Protein AF-A0AAV3ZI36-F1 (afdb_monomer_lite)

Organism: NCBI:txid259542

pLDDT: mean 71.27, std 17.54, range [32.75, 95.0]

Sequence (220 aa):
MQREKKVIRVKLIDVQVIYRFINANPYELCVRHLSSKQDASHHYKAVCRALATEAGELFTFLDKVAAGKEQLSQTEDEDARRLEELQRADWACLWVQVMRSLRQGVRLKKVEHVHLPPLEYELTPFEMILEDIRSRRYTLTKIMVNGDIPHKVKNDAHAVILNFIRSRPPLKKVRTTTSSLPVPLRPVPFCLVPSLSVPTRLVQPQPDPVPLLIPFFTVV

Structure (mmCIF, N/CA/C/O backbone):
data_AF-A0AAV3ZI36-F1
#
_entry.id   AF-A0AAV3ZI36-F1
#
loop_
_atom_site.group_PDB
_atom_site.id
_atom_site.type_symbol
_atom_site.label_atom_id
_atom_site.label_alt_id
_atom_site.label_comp_id
_atom_site.label_asym_id
_atom_site.label_entity_id
_atom_site.label_seq_id
_atom_site.pdbx_PDB_ins_code
_atom_site.Cartn_x
_atom_site.Cartn_y
_atom_site.Cartn_z
_atom_site.occupancy
_atom_site.B_iso_or_equiv
_atom_site.auth_seq_id
_atom_site.auth_comp_id
_atom_site.auth_asym_id
_atom_site.auth_atom_id
_atom_site.pdbx_PDB_model_num
ATOM 1 N N . MET A 1 1 ? -6.999 -7.872 6.313 1.00 46.44 1 MET A N 1
ATOM 2 C CA . MET A 1 1 ? -7.692 -6.693 5.743 1.00 46.44 1 MET A CA 1
ATOM 3 C C . MET A 1 1 ? -9.135 -6.446 6.222 1.00 46.44 1 MET A C 1
ATOM 5 O O . MET A 1 1 ? -9.320 -5.482 6.952 1.00 46.44 1 MET A O 1
ATOM 9 N N . GLN A 1 2 ? -10.183 -7.226 5.873 1.00 32.75 2 GLN A N 1
ATOM 10 C CA . GLN A 1 2 ? -11.564 -6.913 6.341 1.00 32.75 2 GLN A CA 1
ATOM 11 C C . GLN A 1 2 ? -11.737 -6.988 7.869 1.00 32.75 2 GLN A C 1
ATOM 13 O O . GLN A 1 2 ? -12.485 -6.191 8.434 1.00 32.75 2 GLN A O 1
ATOM 18 N N . ARG A 1 3 ? -11.059 -7.933 8.539 1.00 43.00 3 ARG A N 1
ATOM 19 C CA . ARG A 1 3 ? -11.103 -8.060 10.006 1.00 43.00 3 ARG A CA 1
ATOM 20 C C . ARG A 1 3 ? -10.480 -6.846 10.694 1.00 43.00 3 ARG A C 1
ATOM 22 O O . ARG A 1 3 ? -11.120 -6.265 11.558 1.00 43.00 3 ARG A O 1
ATOM 29 N N . GLU A 1 4 ? -9.319 -6.386 10.235 1.00 47.06 4 GLU A N 1
ATOM 30 C CA . GLU A 1 4 ? -8.658 -5.189 10.783 1.00 47.06 4 GLU A CA 1
ATOM 31 C C . GLU A 1 4 ? -9.481 -3.920 10.546 1.00 47.06 4 GLU A C 1
ATOM 33 O O . GLU A 1 4 ? -9.687 -3.147 11.472 1.00 47.06 4 GLU A O 1
ATOM 38 N N . LYS A 1 5 ? -10.065 -3.742 9.352 1.00 47.34 5 LYS A N 1
ATOM 39 C CA . LYS A 1 5 ? -10.952 -2.598 9.064 1.00 47.34 5 LYS A CA 1
ATOM 40 C C . LYS A 1 5 ? -12.229 -2.585 9.921 1.00 47.34 5 LYS A C 1
ATOM 42 O O . LYS A 1 5 ? -12.797 -1.517 10.145 1.00 47.34 5 LYS A O 1
ATOM 47 N N . LYS A 1 6 ? -12.709 -3.748 10.384 1.00 46.81 6 LYS A N 1
ATOM 48 C CA . LYS A 1 6 ? -13.802 -3.837 11.370 1.00 46.81 6 LYS A CA 1
ATOM 49 C C . LYS A 1 6 ? -13.307 -3.494 12.775 1.00 46.81 6 LYS A C 1
ATOM 51 O O . LYS A 1 6 ? -13.947 -2.684 13.428 1.00 46.81 6 LYS A O 1
ATOM 56 N N . VAL A 1 7 ? -12.165 -4.034 13.199 1.00 55.53 7 VAL A N 1
ATOM 57 C CA . VAL A 1 7 ? -11.577 -3.770 14.526 1.00 55.53 7 VAL A CA 1
ATOM 58 C C . VAL A 1 7 ? -11.241 -2.287 14.708 1.00 55.53 7 VAL A C 1
ATOM 60 O O . VAL A 1 7 ? -11.600 -1.710 15.727 1.00 55.53 7 VAL A O 1
ATOM 63 N N . ILE A 1 8 ? -10.648 -1.639 13.701 1.00 56.94 8 ILE A N 1
ATOM 64 C CA . ILE A 1 8 ? -10.318 -0.207 13.750 1.00 56.94 8 ILE A CA 1
ATOM 65 C C . ILE A 1 8 ? -11.592 0.643 13.842 1.00 56.94 8 ILE A C 1
ATOM 67 O O . ILE A 1 8 ? -11.642 1.573 14.637 1.00 56.94 8 ILE A O 1
ATOM 71 N N . ARG A 1 9 ? -12.651 0.310 13.085 1.00 53.56 9 ARG A N 1
ATOM 72 C CA . ARG A 1 9 ? -13.935 1.028 13.183 1.00 53.56 9 ARG A CA 1
ATOM 73 C C . ARG A 1 9 ? -14.621 0.846 14.535 1.00 53.56 9 ARG A C 1
ATOM 75 O O . ARG A 1 9 ? -15.195 1.807 15.024 1.00 53.56 9 ARG A O 1
ATOM 82 N N . VAL A 1 10 ? -14.551 -0.345 15.129 1.00 52.75 10 VAL A N 1
ATOM 83 C CA . VAL A 1 10 ? -15.101 -0.612 16.469 1.00 52.75 10 VAL A CA 1
ATOM 84 C C . VAL A 1 10 ? -14.328 0.189 17.523 1.00 52.75 10 VAL A C 1
ATOM 86 O O . VAL A 1 10 ? -14.950 0.934 18.269 1.00 52.75 10 VAL A O 1
ATOM 89 N N . LYS A 1 11 ? -12.986 0.170 17.491 1.00 57.53 11 LYS A N 1
ATOM 90 C CA . LYS A 1 11 ? -12.160 0.959 18.422 1.00 57.53 11 LYS A CA 1
ATOM 91 C C . LYS A 1 11 ? -12.331 2.476 18.254 1.00 57.53 11 LYS A C 1
ATOM 93 O O . LYS A 1 11 ? -12.266 3.203 19.235 1.00 57.53 11 LYS A O 1
ATOM 98 N N . LEU A 1 12 ? -12.578 2.979 17.041 1.00 55.31 12 LEU A N 1
ATOM 99 C CA . LEU A 1 12 ? -12.819 4.413 16.820 1.00 55.31 12 LEU A CA 1
ATOM 100 C C . LEU A 1 12 ? -14.186 4.868 17.367 1.00 55.31 12 LEU A C 1
ATOM 102 O O . LEU A 1 12 ? -14.314 5.989 17.854 1.00 55.31 12 LEU A O 1
ATOM 106 N N . ILE A 1 13 ? -15.197 3.993 17.302 1.00 57.69 13 ILE A N 1
ATOM 107 C CA . ILE A 1 13 ? -16.504 4.221 17.932 1.00 57.69 13 ILE A CA 1
ATOM 108 C C . ILE A 1 13 ? -16.351 4.232 19.460 1.00 57.69 13 ILE A C 1
ATOM 110 O O . ILE A 1 13 ? -16.919 5.119 20.097 1.00 57.69 13 ILE A O 1
ATOM 114 N N . ASP A 1 14 ? -15.520 3.348 20.027 1.00 63.31 14 ASP A N 1
ATOM 115 C CA . ASP A 1 14 ? -15.170 3.389 21.453 1.00 63.31 14 ASP A CA 1
ATOM 116 C C . ASP A 1 14 ? -14.509 4.709 21.839 1.00 63.31 14 ASP A C 1
ATOM 118 O O . ASP A 1 14 ? -14.980 5.362 22.758 1.00 63.31 14 ASP A O 1
ATOM 122 N N . VAL A 1 15 ? -13.499 5.195 21.109 1.00 66.69 15 VAL A N 1
ATOM 123 C CA . VAL A 1 15 ? -12.815 6.457 21.465 1.00 66.69 15 VAL A CA 1
ATOM 124 C C . VAL A 1 15 ? -13.787 7.643 21.549 1.00 66.69 15 VAL A C 1
ATOM 126 O O . VAL A 1 15 ? -13.678 8.463 22.460 1.00 66.69 15 VAL A O 1
ATOM 129 N N . GLN A 1 16 ? -14.778 7.729 20.656 1.00 67.06 16 GLN A N 1
ATOM 130 C CA . GLN A 1 16 ? -15.768 8.810 20.686 1.00 67.06 16 GLN A CA 1
ATOM 131 C C . GLN A 1 16 ? -16.745 8.684 21.868 1.00 67.06 16 GLN A C 1
ATOM 133 O O . GLN A 1 16 ? -17.138 9.692 22.465 1.00 67.06 16 GLN A O 1
ATOM 138 N N . VAL A 1 17 ? -17.142 7.455 22.211 1.00 70.31 17 VAL A N 1
ATOM 139 C CA . VAL A 1 17 ? -17.985 7.148 23.379 1.00 70.31 17 VAL A CA 1
ATOM 140 C C . VAL A 1 17 ? -17.220 7.426 24.671 1.00 70.31 17 VAL A C 1
ATOM 142 O O . VAL A 1 17 ? -17.753 8.073 25.567 1.00 70.31 17 VAL A O 1
ATOM 145 N N . ILE A 1 18 ? -15.947 7.044 24.720 1.00 69.62 18 ILE A N 1
ATOM 146 C CA . ILE A 1 18 ? -15.005 7.313 25.804 1.00 69.62 18 ILE A CA 1
ATOM 147 C C . ILE A 1 18 ? -14.835 8.818 26.001 1.00 69.62 18 ILE A C 1
ATOM 149 O O . ILE A 1 18 ? -14.968 9.307 27.117 1.00 69.62 18 ILE A O 1
ATOM 153 N N . TYR A 1 19 ? -14.613 9.579 24.927 1.00 75.19 19 TYR A N 1
ATOM 154 C CA . TYR A 1 19 ? -14.459 11.030 25.011 1.00 75.19 19 TYR A CA 1
ATOM 155 C C . TYR A 1 19 ? -15.733 11.703 25.539 1.00 75.19 19 TYR A C 1
ATOM 157 O O . TYR A 1 19 ? -15.662 12.609 26.365 1.00 75.19 19 TYR A O 1
ATOM 165 N N . ARG A 1 20 ? -16.918 11.239 25.122 1.00 74.38 20 ARG A N 1
ATOM 166 C CA . ARG A 1 20 ? -18.200 11.718 25.668 1.00 74.38 20 ARG A CA 1
ATOM 167 C C . ARG A 1 20 ? -18.409 11.318 27.127 1.00 74.38 20 ARG A C 1
ATOM 169 O O . ARG A 1 20 ? -18.934 12.119 27.890 1.00 74.38 20 ARG A O 1
ATOM 176 N N . PHE A 1 21 ? -17.997 10.113 27.510 1.00 71.69 21 PHE A N 1
ATOM 177 C CA . PHE A 1 21 ? -18.093 9.616 28.879 1.00 71.69 21 PHE A CA 1
ATOM 178 C C . PHE A 1 21 ? -17.157 10.372 29.832 1.00 71.69 21 PHE A C 1
ATOM 180 O O . PHE A 1 21 ? -17.575 10.732 30.924 1.00 71.69 21 PHE A O 1
ATOM 187 N N . ILE A 1 22 ? -15.928 10.672 29.396 1.00 72.94 22 ILE A N 1
ATOM 188 C CA . ILE A 1 22 ? -14.929 11.436 30.161 1.00 72.94 22 ILE A CA 1
ATOM 189 C C . ILE A 1 22 ? -15.324 12.915 30.295 1.00 72.94 22 ILE A C 1
ATOM 191 O O . ILE A 1 22 ? -15.098 13.504 31.347 1.00 72.94 22 ILE A O 1
ATOM 195 N N . ASN A 1 23 ? -15.898 13.525 29.250 1.00 78.56 23 ASN A N 1
ATOM 196 C CA . ASN A 1 23 ? -16.334 14.929 29.293 1.00 78.56 23 ASN A CA 1
ATOM 197 C C . ASN A 1 23 ? -17.680 15.140 30.005 1.00 78.56 23 ASN A C 1
ATOM 199 O O . ASN A 1 23 ? -18.036 16.273 30.324 1.00 78.56 23 ASN A O 1
ATOM 203 N N . ALA A 1 24 ? -18.443 14.074 30.240 1.00 75.00 24 ALA A N 1
ATOM 204 C CA . ALA A 1 24 ? -19.586 14.089 31.144 1.00 75.00 24 ALA A CA 1
ATOM 205 C C . ALA A 1 24 ? -19.127 13.772 32.576 1.00 75.00 24 ALA A C 1
ATOM 207 O O . ALA A 1 24 ? -18.028 13.272 32.771 1.00 75.00 24 ALA A O 1
ATOM 208 N N . ASN A 1 25 ? -19.963 14.020 33.591 1.00 83.19 25 ASN A N 1
ATOM 209 C CA . ASN A 1 25 ? -19.693 13.551 34.954 1.00 83.19 25 ASN A CA 1
ATOM 210 C C . ASN A 1 25 ? -19.871 12.016 35.000 1.00 83.19 25 ASN A C 1
ATOM 212 O O . ASN A 1 25 ? -21.013 11.540 35.061 1.00 83.19 25 ASN A O 1
ATOM 216 N N . PRO A 1 26 ? -18.791 11.210 34.947 1.00 82.00 26 PRO A N 1
ATOM 217 C CA . PRO A 1 26 ? -18.909 9.782 34.664 1.00 82.00 26 PRO A CA 1
ATOM 218 C C . PRO A 1 26 ? -19.456 9.012 35.868 1.00 82.00 26 PRO A C 1
ATOM 220 O O . PRO A 1 26 ? -20.139 8.000 35.715 1.00 82.00 26 PRO A O 1
ATOM 223 N N . TYR A 1 27 ? -19.238 9.536 37.076 1.00 85.19 27 TYR A N 1
ATOM 224 C CA . TYR A 1 27 ? -19.854 9.023 38.294 1.00 85.19 27 TYR A CA 1
ATOM 225 C C . TYR A 1 27 ? -21.381 9.182 38.264 1.00 85.19 27 TYR A C 1
ATOM 227 O O . TYR A 1 27 ? -22.118 8.257 38.600 1.00 85.19 27 TYR A O 1
ATOM 235 N N . GLU A 1 28 ? -21.871 10.333 37.807 1.00 85.25 28 GLU A N 1
ATOM 236 C CA . GLU A 1 28 ? -23.301 10.641 37.759 1.00 85.25 28 GLU A CA 1
ATOM 237 C C . GLU A 1 28 ? -24.040 9.826 36.684 1.00 85.25 28 GLU A C 1
ATOM 239 O O . GLU A 1 28 ? -25.172 9.389 36.906 1.00 85.25 28 GLU A O 1
ATOM 244 N N . LEU A 1 29 ? -23.377 9.530 35.559 1.00 84.06 29 LEU A N 1
ATOM 245 C CA . LEU A 1 29 ? -23.861 8.558 34.572 1.00 84.06 29 LEU A CA 1
ATOM 246 C C . LEU A 1 29 ? -23.985 7.156 35.177 1.00 84.06 29 LEU A C 1
ATOM 248 O O . LEU A 1 29 ? -25.044 6.539 35.070 1.00 84.06 29 LEU A O 1
ATOM 252 N N . CYS A 1 30 ? -22.945 6.673 35.860 1.00 85.44 30 CYS A N 1
ATOM 253 C CA . CYS A 1 30 ? -22.967 5.372 36.530 1.00 85.44 30 CYS A CA 1
ATOM 254 C C . CYS A 1 30 ? -24.119 5.261 37.544 1.00 85.44 30 CYS A C 1
ATOM 256 O O . CYS A 1 30 ? -24.797 4.239 37.587 1.00 85.44 30 CYS A O 1
ATOM 258 N N . VAL A 1 31 ? -24.390 6.322 38.316 1.00 87.62 31 VAL A N 1
ATOM 259 C CA . VAL A 1 31 ? -25.517 6.371 39.265 1.00 87.62 31 VAL A CA 1
ATOM 260 C C . VAL A 1 31 ? -26.872 6.298 38.550 1.00 87.62 31 VAL A C 1
ATOM 262 O O . VAL A 1 31 ? -27.777 5.636 39.050 1.00 87.62 31 VAL A O 1
ATOM 265 N N . ARG A 1 32 ? -27.035 6.958 37.394 1.00 86.94 32 ARG A N 1
ATOM 266 C CA . ARG A 1 32 ? -28.290 6.931 36.612 1.00 86.94 32 ARG A CA 1
ATOM 267 C C . ARG A 1 32 ? -28.562 5.582 35.948 1.00 86.94 32 ARG A C 1
ATOM 269 O O . ARG A 1 32 ? -29.722 5.234 35.761 1.00 86.94 32 ARG A O 1
ATOM 276 N N . HIS A 1 33 ? -27.516 4.846 35.581 1.00 83.12 33 HIS A N 1
ATOM 277 C CA . HIS A 1 33 ? -27.636 3.548 34.914 1.00 83.12 33 HIS A CA 1
ATOM 278 C C . HIS A 1 33 ? -27.924 2.377 35.866 1.00 83.12 33 HIS A C 1
ATOM 280 O O . HIS A 1 33 ? -28.257 1.289 35.399 1.00 83.12 33 HIS A O 1
ATOM 286 N N . LEU A 1 34 ? -27.827 2.584 37.182 1.00 85.31 34 LEU A N 1
ATOM 287 C CA . LEU A 1 34 ? -28.045 1.547 38.188 1.00 85.31 34 LEU A CA 1
ATOM 288 C C . LEU A 1 34 ? -29.387 1.711 38.900 1.00 85.31 34 LEU A C 1
ATOM 290 O O . LEU A 1 34 ? -29.779 2.808 39.289 1.00 85.31 34 LEU A O 1
ATOM 294 N N . SER A 1 35 ? -30.057 0.587 39.158 1.00 82.12 35 SER A N 1
ATOM 295 C CA . SER A 1 35 ? -31.288 0.553 39.961 1.00 82.12 35 SER A CA 1
ATOM 296 C C . SER A 1 35 ? -31.020 0.742 41.462 1.00 82.12 35 SER A C 1
ATOM 298 O O . SER A 1 35 ? -31.862 1.278 42.177 1.00 82.12 35 SER A O 1
ATOM 300 N N . SER A 1 36 ? -29.839 0.334 41.940 1.00 83.00 36 SER A N 1
ATOM 301 C CA . SER A 1 36 ? -29.376 0.496 43.323 1.00 83.00 36 SER A CA 1
ATOM 302 C C . SER A 1 36 ? -28.240 1.516 43.377 1.00 83.00 36 SER A C 1
ATOM 304 O O . SER A 1 36 ? -27.184 1.333 42.772 1.00 83.00 36 SER A O 1
ATOM 306 N N . LYS A 1 37 ? -28.434 2.601 44.137 1.00 81.31 37 LYS A N 1
ATOM 307 C CA . LYS A 1 37 ? -27.417 3.657 44.284 1.00 81.31 37 LYS A CA 1
ATOM 308 C C . LYS A 1 37 ? -26.214 3.224 45.130 1.00 81.31 37 LYS A C 1
ATOM 310 O O . LYS A 1 37 ? -25.163 3.852 45.033 1.00 81.31 37 LYS A O 1
ATOM 315 N N . GLN A 1 38 ? -26.349 2.170 45.939 1.00 83.38 38 GLN A N 1
ATOM 316 C CA . GLN A 1 38 ? -25.259 1.655 46.777 1.00 83.38 38 GLN A CA 1
ATOM 317 C C . GLN A 1 38 ? -24.141 1.010 45.938 1.00 83.38 38 GLN A C 1
ATOM 319 O O . GLN A 1 38 ? -22.974 1.075 46.320 1.00 83.38 38 GLN A O 1
ATOM 324 N N . ASP A 1 39 ? -24.466 0.502 44.745 1.00 86.56 39 ASP A N 1
ATOM 325 C CA . ASP A 1 39 ? -23.512 -0.185 43.862 1.00 86.56 39 ASP A CA 1
ATOM 326 C C . ASP A 1 39 ? -22.735 0.766 42.935 1.00 86.56 39 ASP A C 1
ATOM 328 O O . ASP A 1 39 ? -21.781 0.362 42.263 1.00 86.56 39 ASP A O 1
ATOM 332 N N . ALA A 1 40 ? -23.095 2.054 42.915 1.00 87.38 40 ALA A N 1
ATOM 333 C CA . ALA A 1 40 ? -22.560 3.031 41.969 1.00 87.38 40 ALA A CA 1
ATOM 334 C C . ALA A 1 40 ? -21.046 3.240 42.081 1.00 87.38 40 ALA A C 1
ATOM 336 O O . ALA A 1 40 ? -20.362 3.342 41.063 1.00 87.38 40 ALA A O 1
ATOM 337 N N . SER A 1 41 ? -20.500 3.238 43.299 1.00 87.44 41 SER A N 1
ATOM 338 C CA . SER A 1 41 ? -19.053 3.369 43.524 1.00 87.44 41 SER A CA 1
ATOM 339 C C . SER A 1 41 ? -18.275 2.165 42.982 1.00 87.44 41 SER A C 1
ATOM 341 O O . SER A 1 41 ? -17.218 2.322 42.366 1.00 87.44 41 SER A O 1
ATOM 343 N N . HIS A 1 42 ? -18.810 0.954 43.165 1.00 90.25 42 HIS A N 1
ATOM 344 C CA . HIS A 1 42 ? -18.196 -0.268 42.653 1.00 90.25 42 HIS A CA 1
ATOM 345 C C . HIS A 1 42 ? -18.274 -0.330 41.121 1.00 90.25 42 HIS A C 1
ATOM 347 O O . HIS A 1 42 ? -17.265 -0.584 40.462 1.00 90.25 42 HIS A O 1
ATOM 353 N N . HIS A 1 43 ? -19.441 -0.021 40.550 1.00 90.44 43 HIS A N 1
ATOM 354 C CA . HIS A 1 43 ? -19.640 0.028 39.104 1.00 90.44 43 HIS A CA 1
ATOM 355 C C . HIS A 1 43 ? -18.738 1.069 38.432 1.00 90.44 43 HIS A C 1
ATOM 357 O O . HIS A 1 43 ? -18.048 0.744 37.471 1.00 90.44 43 HIS A O 1
ATOM 363 N N . TYR A 1 44 ? -18.655 2.284 38.981 1.00 89.19 44 TYR A N 1
ATOM 364 C CA . TYR A 1 44 ? -17.759 3.324 38.476 1.00 89.19 44 TYR A CA 1
ATOM 365 C C . TYR A 1 44 ? -16.296 2.857 38.447 1.00 89.19 44 TYR A C 1
ATOM 367 O O . TYR A 1 44 ? -15.626 2.980 37.424 1.00 89.19 44 TYR A O 1
ATOM 375 N N . LYS A 1 45 ? -15.810 2.226 39.527 1.00 90.44 45 LYS A N 1
ATOM 376 C CA . LYS A 1 45 ? -14.454 1.651 39.565 1.00 90.44 45 LYS A CA 1
ATOM 377 C C . LYS A 1 45 ? -14.255 0.555 38.513 1.00 90.44 45 LYS A C 1
ATOM 379 O O . LYS A 1 45 ? -13.176 0.482 37.927 1.00 90.44 45 LYS A O 1
ATOM 384 N N . ALA A 1 46 ? -15.261 -0.285 38.269 1.00 90.62 46 ALA A N 1
ATOM 385 C CA . ALA A 1 46 ? -15.206 -1.317 37.236 1.00 90.62 46 ALA A CA 1
ATOM 386 C C . ALA A 1 46 ? -15.130 -0.710 35.825 1.00 90.62 46 ALA A C 1
ATOM 388 O O . ALA A 1 46 ? -14.283 -1.128 35.038 1.00 90.62 46 ALA A O 1
ATOM 389 N N . VAL A 1 47 ? -15.929 0.326 35.542 1.00 88.25 47 VAL A N 1
ATOM 390 C CA . VAL A 1 47 ? -15.896 1.064 34.268 1.00 88.25 47 VAL A CA 1
ATOM 391 C C . VAL A 1 47 ? -14.535 1.729 34.056 1.00 88.25 47 VAL A C 1
ATOM 393 O O . VAL A 1 47 ? -13.944 1.570 32.994 1.00 88.25 47 VAL A O 1
ATOM 396 N N . CYS A 1 48 ? -13.972 2.391 35.073 1.00 88.19 48 CYS A N 1
ATOM 397 C CA . CYS A 1 48 ? -12.633 2.981 34.979 1.00 88.19 48 CYS A CA 1
ATOM 398 C C . CYS A 1 48 ? -11.538 1.936 34.709 1.00 88.19 48 CYS A C 1
ATOM 400 O O . CYS A 1 48 ? -10.624 2.196 33.929 1.00 88.19 48 CYS A O 1
ATOM 402 N N . ARG A 1 49 ? -11.617 0.750 35.331 1.00 90.31 49 ARG A N 1
ATOM 403 C CA . ARG A 1 49 ? -10.661 -0.346 35.092 1.00 90.31 49 ARG A CA 1
ATOM 404 C C . ARG A 1 49 ? -10.779 -0.915 33.680 1.00 90.31 49 ARG A C 1
ATOM 406 O O . ARG A 1 49 ? -9.753 -1.122 33.036 1.00 90.31 49 ARG A O 1
ATOM 413 N N . ALA A 1 50 ? -12.003 -1.144 33.203 1.00 86.81 50 ALA A N 1
ATOM 414 C CA . ALA A 1 50 ? -12.253 -1.589 31.834 1.00 86.81 50 ALA A CA 1
ATOM 415 C C . ALA A 1 50 ? -11.697 -0.572 30.827 1.00 86.81 50 ALA A C 1
ATOM 417 O O . ALA A 1 50 ? -10.891 -0.927 29.972 1.00 86.81 50 ALA A O 1
ATOM 418 N N . LEU A 1 51 ? -12.009 0.710 31.030 1.00 85.12 51 LEU A N 1
ATOM 419 C CA . LEU A 1 51 ? -11.554 1.801 30.178 1.00 85.12 51 LEU A CA 1
ATOM 420 C C . LEU A 1 51 ? -10.024 1.917 30.116 1.00 85.12 51 LEU A C 1
ATOM 422 O O . LEU A 1 51 ? -9.451 2.066 29.039 1.00 85.12 51 LEU A O 1
ATOM 426 N N . ALA A 1 52 ? -9.350 1.836 31.266 1.00 85.19 52 ALA A N 1
ATOM 427 C CA . ALA A 1 52 ? -7.891 1.878 31.326 1.00 85.19 52 ALA A CA 1
ATOM 428 C C . ALA A 1 52 ? -7.250 0.677 30.610 1.00 85.19 52 ALA A C 1
ATOM 430 O O . ALA A 1 52 ? -6.207 0.821 29.970 1.00 85.19 52 ALA A O 1
ATOM 431 N N . THR A 1 53 ? -7.891 -0.492 30.686 1.00 88.69 53 THR A N 1
ATOM 432 C CA . THR A 1 53 ? -7.435 -1.709 30.003 1.00 88.69 53 THR A CA 1
ATOM 433 C C . THR A 1 53 ? -7.560 -1.554 28.488 1.00 88.69 53 THR A C 1
ATOM 435 O O . THR A 1 53 ? -6.584 -1.756 27.769 1.00 88.69 53 THR A O 1
ATOM 438 N N . GLU A 1 54 ? -8.713 -1.096 27.997 1.00 84.56 54 GLU A N 1
ATOM 439 C CA . GLU A 1 54 ? -8.927 -0.849 26.567 1.00 84.56 54 GLU A CA 1
ATOM 440 C C . GLU A 1 54 ? -8.007 0.244 26.009 1.00 84.56 54 GLU A C 1
ATOM 442 O O . GLU A 1 54 ? -7.479 0.101 24.902 1.00 84.56 54 GLU A O 1
ATOM 447 N N . ALA A 1 55 ? -7.758 1.308 26.782 1.00 84.62 55 ALA A N 1
ATOM 448 C CA . ALA A 1 55 ? -6.800 2.345 26.415 1.00 84.62 55 ALA A CA 1
ATOM 449 C C . ALA A 1 55 ? -5.381 1.768 26.281 1.00 84.62 55 ALA A C 1
ATOM 451 O O . ALA A 1 55 ? -4.709 2.026 25.283 1.00 84.62 55 ALA A O 1
ATOM 452 N N . GLY A 1 56 ? -4.941 0.928 27.225 1.00 87.19 56 GLY A N 1
ATOM 453 C CA . GLY A 1 56 ? -3.651 0.232 27.144 1.00 87.19 56 GLY A CA 1
ATOM 454 C C . GLY A 1 56 ? -3.543 -0.696 25.926 1.00 87.19 56 GLY A C 1
ATOM 455 O O . GLY A 1 56 ? -2.534 -0.700 25.216 1.00 87.19 56 GLY A O 1
ATOM 456 N N . GLU A 1 57 ? -4.603 -1.441 25.611 1.00 86.69 57 GLU A N 1
ATOM 457 C CA . GLU A 1 57 ? -4.665 -2.261 24.397 1.00 86.69 57 GLU A CA 1
ATOM 458 C C . GLU A 1 57 ? -4.648 -1.429 23.108 1.00 86.69 57 GLU A C 1
ATOM 460 O O . GLU A 1 57 ? -4.145 -1.879 22.077 1.00 86.69 57 GLU A O 1
ATOM 465 N N . LEU A 1 58 ? -5.232 -0.230 23.126 1.00 85.00 58 LEU A N 1
ATOM 466 C CA . LEU A 1 58 ? -5.168 0.690 21.997 1.00 85.00 58 LEU A CA 1
ATOM 467 C C . LEU A 1 58 ? -3.749 1.240 21.818 1.00 85.00 58 LEU A C 1
ATOM 469 O O . LEU A 1 58 ? -3.253 1.206 20.696 1.00 85.00 58 LEU A O 1
ATOM 473 N N . PHE A 1 59 ? -3.075 1.673 22.888 1.00 86.88 59 PHE A N 1
ATOM 474 C CA . PHE A 1 59 ? -1.683 2.140 22.818 1.00 86.88 59 PHE A CA 1
ATOM 475 C C . PHE A 1 59 ? -0.752 1.065 22.258 1.00 86.88 59 PHE A C 1
ATOM 477 O O . PHE A 1 59 ? -0.072 1.294 21.263 1.00 86.88 59 PHE A O 1
ATOM 484 N N . THR A 1 60 ? -0.806 -0.148 22.810 1.00 90.06 60 THR A N 1
ATOM 485 C CA . THR A 1 60 ? 0.018 -1.265 22.315 1.00 90.06 60 THR A CA 1
ATOM 486 C C . THR A 1 60 ? -0.299 -1.644 20.867 1.00 90.06 60 THR A C 1
ATOM 488 O O . THR A 1 60 ? 0.586 -2.076 20.127 1.00 90.06 60 THR A O 1
ATOM 491 N N . PHE A 1 61 ? -1.553 -1.498 20.430 1.00 87.94 61 PHE A N 1
ATOM 492 C CA . PHE A 1 61 ? -1.916 -1.669 19.027 1.00 87.94 61 PHE A CA 1
ATOM 493 C C . PHE A 1 61 ? -1.300 -0.576 18.146 1.00 87.94 61 PHE A C 1
ATOM 495 O O . PHE A 1 61 ? -0.736 -0.898 17.102 1.00 87.94 61 PHE A O 1
ATOM 502 N N . LEU A 1 62 ? -1.375 0.691 18.560 1.00 87.44 62 LEU A N 1
ATOM 503 C CA . LEU A 1 62 ? -0.789 1.813 17.825 1.00 87.44 62 LEU A CA 1
ATOM 504 C C . LEU A 1 62 ? 0.735 1.685 17.708 1.00 87.44 62 LEU A C 1
ATOM 506 O O . LEU A 1 62 ? 1.255 1.888 16.613 1.00 87.44 62 LEU A O 1
ATOM 510 N N . ASP A 1 63 ? 1.424 1.245 18.763 1.00 91.75 63 ASP A N 1
ATOM 511 C CA . ASP A 1 63 ? 2.869 0.982 18.726 1.00 91.75 63 ASP A CA 1
ATOM 512 C C . ASP A 1 63 ? 3.223 -0.094 17.692 1.00 91.75 63 ASP A C 1
ATOM 514 O O . ASP A 1 63 ? 4.145 0.074 16.896 1.00 91.75 63 ASP A O 1
ATOM 518 N N . LYS A 1 64 ? 2.447 -1.186 17.632 1.00 91.75 64 LYS A N 1
ATOM 519 C CA . LYS A 1 64 ? 2.644 -2.242 16.624 1.00 91.75 64 LYS A CA 1
ATOM 520 C C . LYS A 1 64 ? 2.389 -1.745 15.205 1.00 91.75 64 LYS A C 1
ATOM 522 O O . LYS A 1 64 ? 3.096 -2.150 14.286 1.00 91.75 64 LYS A O 1
ATOM 527 N N . VAL A 1 65 ? 1.383 -0.891 15.013 1.00 89.62 65 VAL A N 1
ATOM 528 C CA . VAL A 1 65 ? 1.099 -0.279 13.707 1.00 89.62 65 VAL A CA 1
ATOM 529 C C . VAL A 1 65 ? 2.237 0.654 13.290 1.00 89.62 65 VAL A C 1
ATOM 531 O O . VAL A 1 65 ? 2.652 0.611 12.133 1.00 89.62 65 VAL A O 1
ATOM 534 N N . ALA A 1 66 ? 2.763 1.462 14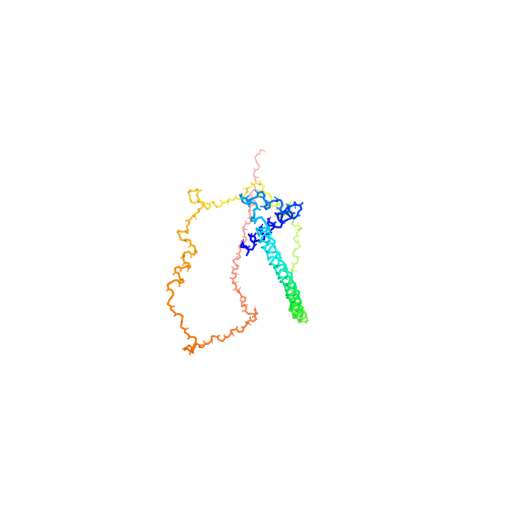.213 1.00 87.19 66 ALA A N 1
ATOM 535 C CA . ALA A 1 66 ? 3.891 2.349 13.952 1.00 87.19 66 ALA A CA 1
ATOM 536 C C . ALA A 1 66 ? 5.161 1.557 13.594 1.00 87.19 66 ALA A C 1
ATOM 538 O O . ALA A 1 66 ? 5.746 1.801 12.540 1.00 87.19 66 ALA A O 1
ATOM 539 N N . ALA A 1 67 ? 5.516 0.549 14.397 1.00 88.75 67 ALA A N 1
ATOM 540 C CA . ALA A 1 67 ? 6.677 -0.309 14.153 1.00 88.75 67 ALA A CA 1
ATOM 541 C C . ALA A 1 67 ? 6.559 -1.100 12.838 1.00 88.75 67 ALA A C 1
ATOM 543 O O . ALA A 1 67 ? 7.506 -1.168 12.056 1.00 88.75 67 ALA A O 1
ATOM 544 N N . GLY A 1 68 ? 5.377 -1.657 12.551 1.00 87.94 68 GLY A N 1
ATOM 545 C CA . GLY A 1 68 ? 5.131 -2.374 11.300 1.00 87.94 68 GLY A CA 1
ATOM 546 C C . GLY A 1 68 ? 5.239 -1.473 10.067 1.00 87.94 68 GLY A C 1
ATOM 547 O O . GLY A 1 68 ? 5.735 -1.909 9.032 1.00 87.94 68 GLY A O 1
ATOM 548 N N . LYS A 1 69 ? 4.820 -0.204 10.173 1.00 85.25 69 LYS A N 1
ATOM 549 C CA . LYS A 1 69 ? 4.963 0.778 9.090 1.00 85.25 69 LYS A CA 1
ATOM 550 C C . LYS A 1 69 ? 6.431 1.118 8.823 1.00 85.25 69 LYS A C 1
ATOM 552 O O . LYS A 1 69 ? 6.815 1.207 7.662 1.00 85.25 69 LYS A O 1
ATOM 557 N N . GLU A 1 70 ? 7.233 1.280 9.872 1.00 83.69 70 GLU A N 1
ATOM 558 C CA . GLU A 1 70 ? 8.666 1.563 9.746 1.00 83.69 70 GLU A CA 1
ATOM 559 C C . GLU A 1 70 ? 9.419 0.401 9.078 1.00 83.69 70 GLU A C 1
ATOM 561 O O . GLU A 1 70 ? 10.186 0.613 8.138 1.00 83.69 70 GLU A O 1
ATOM 566 N N . GLN A 1 71 ? 9.131 -0.840 9.486 1.00 83.69 71 GLN A N 1
ATOM 567 C CA . GLN A 1 71 ? 9.702 -2.032 8.850 1.00 83.69 71 GLN A CA 1
ATOM 568 C C . GLN A 1 71 ? 9.365 -2.122 7.359 1.00 83.69 71 GLN A C 1
ATOM 570 O O . GLN A 1 71 ? 10.242 -2.445 6.563 1.00 83.69 71 GLN A O 1
ATOM 575 N N . LEU A 1 72 ? 8.120 -1.817 6.979 1.00 79.94 72 LEU A N 1
ATOM 576 C CA . LEU A 1 72 ? 7.711 -1.814 5.574 1.00 79.94 72 LEU A CA 1
ATOM 577 C C . LEU A 1 72 ? 8.466 -0.751 4.767 1.00 79.94 72 LEU A C 1
ATOM 579 O O . LEU A 1 72 ? 8.972 -1.066 3.693 1.00 79.94 72 LEU A O 1
ATOM 583 N N . SER A 1 73 ? 8.621 0.465 5.302 1.00 79.31 73 SER A N 1
ATOM 584 C CA . SER A 1 73 ? 9.399 1.509 4.619 1.00 79.31 73 SER A CA 1
ATOM 585 C C . SER A 1 73 ? 10.871 1.131 4.440 1.00 79.31 73 SER A C 1
ATOM 587 O O . SER A 1 73 ? 11.431 1.354 3.374 1.00 79.31 73 SER A O 1
ATOM 589 N N . GLN A 1 74 ? 11.487 0.485 5.435 1.00 79.88 74 GLN A N 1
ATOM 590 C CA . GLN A 1 74 ? 12.874 0.022 5.323 1.00 79.88 74 GLN A CA 1
ATOM 591 C C . GLN A 1 74 ? 13.031 -1.056 4.241 1.00 79.88 74 GLN A C 1
ATOM 593 O O . GLN A 1 74 ? 14.010 -1.047 3.500 1.00 79.88 74 GLN A O 1
ATOM 598 N N . THR A 1 75 ? 12.068 -1.976 4.124 1.00 77.38 75 THR A N 1
ATOM 599 C CA . THR A 1 75 ? 12.097 -2.993 3.063 1.00 77.38 75 THR A CA 1
ATOM 600 C C . THR A 1 75 ? 11.863 -2.406 1.675 1.00 77.38 75 THR A C 1
ATOM 602 O O . THR A 1 75 ? 12.538 -2.815 0.737 1.00 77.38 75 THR A O 1
ATOM 605 N N . GLU A 1 76 ? 10.958 -1.431 1.543 1.00 79.50 76 GLU A N 1
ATOM 606 C CA . GLU A 1 76 ? 10.710 -0.742 0.270 1.00 79.50 76 GLU A CA 1
ATOM 607 C C . GLU A 1 76 ? 11.964 -0.002 -0.219 1.00 79.50 76 GLU A C 1
ATOM 609 O O . GLU A 1 76 ? 12.313 -0.104 -1.396 1.00 79.50 76 GLU A O 1
ATOM 614 N N . ASP A 1 77 ? 12.681 0.674 0.684 1.00 82.88 77 ASP A N 1
ATOM 615 C CA . ASP A 1 77 ? 13.926 1.377 0.359 1.00 82.88 77 ASP A CA 1
ATOM 616 C C . ASP A 1 77 ? 15.057 0.418 -0.053 1.00 82.88 77 ASP A C 1
ATOM 618 O O . ASP A 1 77 ? 15.780 0.681 -1.018 1.00 82.88 77 ASP A O 1
ATOM 622 N N . GLU A 1 78 ? 15.218 -0.713 0.640 1.00 81.38 78 GLU A N 1
ATOM 623 C CA . GLU A 1 78 ? 16.237 -1.713 0.296 1.00 81.38 78 GLU A CA 1
ATOM 624 C C . GLU A 1 78 ? 15.928 -2.442 -1.021 1.00 81.38 78 GLU A C 1
ATOM 626 O O . GLU A 1 78 ? 16.822 -2.640 -1.851 1.00 81.38 78 GLU A O 1
ATOM 631 N N . ASP A 1 79 ? 14.661 -2.778 -1.275 1.00 81.06 79 ASP A N 1
ATOM 632 C CA . ASP A 1 79 ? 14.241 -3.367 -2.547 1.00 81.06 79 ASP A CA 1
ATOM 633 C C . ASP A 1 79 ? 14.425 -2.378 -3.712 1.00 81.06 79 ASP A C 1
ATOM 635 O O . ASP A 1 79 ? 14.888 -2.773 -4.789 1.00 81.06 79 ASP A O 1
ATOM 639 N N . ALA A 1 80 ? 14.142 -1.087 -3.501 1.00 82.31 80 ALA A N 1
ATOM 640 C CA . ALA A 1 80 ? 14.387 -0.037 -4.488 1.00 82.31 80 ALA A CA 1
ATOM 641 C C . ALA A 1 80 ? 15.883 0.098 -4.826 1.00 82.31 80 ALA A C 1
ATOM 643 O O . ALA A 1 80 ? 16.251 0.108 -6.005 1.00 82.31 80 ALA A O 1
ATOM 644 N N . ARG A 1 81 ? 16.757 0.118 -3.810 1.00 82.75 81 ARG A N 1
ATOM 645 C CA . ARG A 1 81 ? 18.220 0.148 -3.995 1.00 82.75 81 ARG A CA 1
ATOM 646 C C . ARG A 1 81 ? 18.729 -1.065 -4.766 1.00 82.75 81 ARG A C 1
ATOM 648 O O . ARG A 1 81 ? 19.527 -0.923 -5.694 1.00 82.75 81 ARG A O 1
ATOM 655 N N . ARG A 1 82 ? 18.243 -2.259 -4.422 1.00 81.06 82 ARG A N 1
ATOM 656 C CA . ARG A 1 82 ? 18.622 -3.508 -5.092 1.00 81.06 82 ARG A CA 1
ATOM 657 C C . ARG A 1 82 ? 18.176 -3.532 -6.553 1.00 81.06 82 ARG A C 1
ATOM 659 O O . ARG A 1 82 ? 18.913 -4.014 -7.414 1.00 81.06 82 ARG A O 1
ATOM 666 N N . LEU A 1 83 ? 16.986 -3.006 -6.845 1.00 79.88 83 LEU A N 1
ATOM 667 C CA . LEU A 1 83 ? 16.485 -2.887 -8.211 1.00 79.88 83 LEU A CA 1
ATOM 668 C C . LEU A 1 83 ? 17.332 -1.910 -9.040 1.00 79.88 83 LEU A C 1
ATOM 670 O O . LEU A 1 83 ? 17.655 -2.203 -10.191 1.00 79.88 83 LEU A O 1
ATOM 674 N N . GLU A 1 84 ? 17.736 -0.782 -8.457 1.00 83.94 84 GLU A N 1
ATOM 675 C CA . GLU A 1 84 ? 18.617 0.197 -9.101 1.00 83.94 84 GLU A CA 1
ATOM 676 C C . GLU A 1 84 ? 20.018 -0.379 -9.385 1.00 83.94 84 GLU A C 1
ATOM 678 O O . GLU A 1 84 ? 20.628 -0.107 -10.423 1.00 83.94 84 GLU A O 1
ATOM 683 N N . GLU A 1 85 ? 20.542 -1.213 -8.488 1.00 81.75 85 GLU A N 1
ATOM 684 C CA . GLU A 1 85 ? 21.817 -1.908 -8.674 1.00 81.75 85 GLU A CA 1
ATOM 685 C C . GLU A 1 85 ? 21.758 -2.956 -9.798 1.00 81.75 85 GLU A C 1
ATOM 687 O O . GLU A 1 85 ? 22.633 -2.968 -10.668 1.00 81.75 85 GLU A O 1
ATOM 692 N N . LEU A 1 86 ? 20.689 -3.761 -9.846 1.00 78.44 86 LEU A N 1
ATOM 693 C CA . LEU A 1 86 ? 20.429 -4.710 -10.935 1.00 78.44 86 LEU A CA 1
ATOM 694 C C . LEU A 1 86 ? 20.340 -4.004 -12.293 1.00 78.44 86 LEU A C 1
ATOM 696 O O . LEU A 1 86 ? 21.018 -4.399 -13.240 1.00 78.44 86 LEU A O 1
ATOM 700 N N . GLN A 1 87 ? 19.568 -2.914 -12.377 1.00 79.81 87 GLN A N 1
ATOM 701 C CA . GLN A 1 87 ? 19.441 -2.145 -13.614 1.00 79.81 87 GLN A CA 1
ATOM 702 C C . GLN A 1 87 ? 20.795 -1.603 -14.079 1.00 79.81 87 GLN A C 1
ATOM 704 O O . GLN A 1 87 ? 21.147 -1.771 -15.245 1.00 79.81 87 GLN A O 1
ATOM 709 N N . ARG A 1 88 ? 21.589 -0.987 -13.192 1.00 74.50 88 ARG A N 1
ATOM 710 C CA . ARG A 1 88 ? 22.906 -0.445 -13.569 1.00 74.50 88 ARG A CA 1
ATOM 711 C C . ARG A 1 88 ? 23.835 -1.518 -14.142 1.00 74.50 88 ARG A C 1
ATOM 713 O O . ARG A 1 88 ? 24.510 -1.250 -15.137 1.00 74.50 88 ARG A O 1
ATOM 720 N N . ALA A 1 89 ? 23.848 -2.717 -13.559 1.00 79.19 89 ALA A N 1
ATOM 721 C CA . ALA A 1 89 ? 24.662 -3.828 -14.044 1.00 79.19 89 ALA A CA 1
ATOM 722 C C . ALA A 1 89 ? 24.201 -4.329 -15.427 1.00 79.19 89 ALA A C 1
ATOM 724 O O . ALA A 1 89 ? 25.015 -4.432 -16.349 1.00 79.19 89 ALA A O 1
ATOM 725 N N . ASP A 1 90 ? 22.899 -4.561 -15.603 1.00 83.38 90 ASP A N 1
ATOM 726 C CA . ASP A 1 90 ? 22.336 -5.067 -16.860 1.00 83.38 90 ASP A CA 1
ATOM 727 C C . ASP A 1 90 ? 22.493 -4.059 -18.010 1.00 83.38 90 ASP A C 1
ATOM 729 O O . ASP A 1 90 ? 22.908 -4.422 -19.118 1.00 83.38 90 ASP A O 1
ATOM 733 N N . TRP A 1 91 ? 22.249 -2.770 -17.741 1.00 85.62 91 TRP A N 1
ATOM 734 C CA . TRP A 1 91 ? 22.458 -1.691 -18.708 1.00 85.62 91 TRP A CA 1
ATOM 735 C C . TRP A 1 91 ? 23.927 -1.569 -19.121 1.00 85.62 91 TRP A C 1
ATOM 737 O O . TRP A 1 91 ? 24.212 -1.417 -20.311 1.00 85.62 91 TRP A O 1
ATOM 747 N N . ALA A 1 92 ? 24.871 -1.685 -18.180 1.00 85.56 92 ALA A N 1
ATOM 748 C CA . ALA A 1 92 ? 26.298 -1.654 -18.491 1.00 85.56 92 ALA A CA 1
ATOM 749 C C . ALA A 1 92 ? 26.714 -2.837 -19.383 1.00 85.56 92 ALA A C 1
ATOM 751 O O . ALA A 1 92 ? 27.446 -2.649 -20.360 1.00 85.56 92 ALA A O 1
ATOM 752 N N . CYS A 1 93 ? 26.213 -4.044 -19.106 1.00 85.38 93 CYS A N 1
ATOM 753 C CA . CYS A 1 93 ? 26.483 -5.228 -19.922 1.00 85.38 93 CYS A CA 1
ATOM 754 C C . CYS A 1 93 ? 25.918 -5.096 -21.346 1.00 85.38 93 CYS A C 1
ATOM 756 O O . CYS A 1 93 ? 26.640 -5.343 -22.319 1.00 85.38 93 CYS A O 1
ATOM 758 N N . LEU A 1 94 ? 24.663 -4.655 -21.481 1.00 87.44 94 LEU A N 1
ATOM 759 C CA . LEU A 1 94 ? 24.032 -4.404 -22.779 1.00 87.44 94 LEU A CA 1
ATOM 760 C C . LEU A 1 94 ? 24.771 -3.315 -23.561 1.00 87.44 94 LEU A C 1
ATOM 762 O O . LEU A 1 94 ? 25.050 -3.493 -24.746 1.00 87.44 94 LEU A O 1
ATOM 766 N N . TRP A 1 95 ? 25.163 -2.223 -22.902 1.00 90.56 95 TRP A N 1
ATOM 767 C CA . TRP A 1 95 ? 25.921 -1.144 -23.529 1.00 90.56 95 TRP A CA 1
ATOM 768 C C . TRP A 1 95 ? 27.276 -1.620 -24.055 1.00 90.56 95 TRP A C 1
ATOM 770 O O . TRP A 1 95 ? 27.624 -1.349 -25.204 1.00 90.56 95 TRP A O 1
ATOM 780 N N . VAL A 1 96 ? 28.027 -2.401 -23.272 1.00 92.81 96 VAL A N 1
ATOM 781 C CA . VAL A 1 96 ? 29.291 -3.002 -23.729 1.00 92.81 96 VAL A CA 1
ATOM 782 C C . VAL A 1 96 ? 29.065 -3.888 -24.957 1.00 92.81 96 VAL A C 1
ATOM 784 O O . VAL A 1 96 ? 29.880 -3.870 -25.884 1.00 92.81 96 VAL A O 1
ATOM 787 N N . GLN A 1 97 ? 27.958 -4.630 -25.006 1.00 88.19 97 GLN A N 1
ATOM 788 C CA . GLN A 1 97 ? 27.605 -5.476 -26.144 1.00 88.19 97 GLN A CA 1
ATOM 789 C C . GLN A 1 97 ? 27.223 -4.669 -2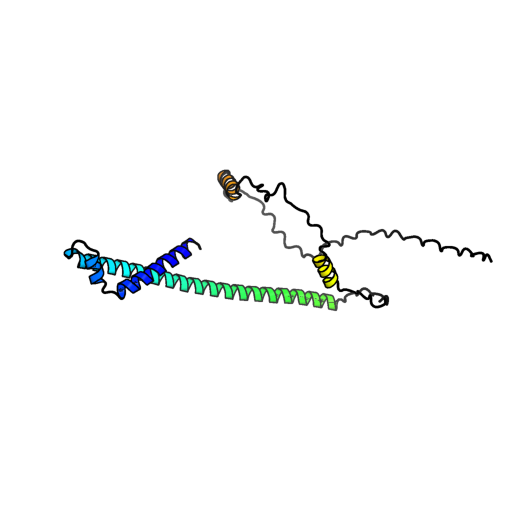7.394 1.00 88.19 97 GLN A C 1
ATOM 791 O O . GLN A 1 97 ? 27.697 -4.987 -28.490 1.00 88.19 97 GLN A O 1
ATOM 796 N N . VAL A 1 98 ? 26.448 -3.593 -27.240 1.00 92.19 98 VAL A N 1
ATOM 797 C CA . VAL A 1 98 ? 26.142 -2.641 -28.321 1.00 92.19 98 VAL A CA 1
ATOM 798 C C . VAL A 1 98 ? 27.434 -2.021 -28.848 1.00 92.19 98 VAL A C 1
ATOM 800 O O . VAL A 1 98 ? 27.719 -2.102 -30.041 1.00 92.19 98 VAL A O 1
ATOM 803 N N . MET A 1 99 ? 28.280 -1.499 -27.960 1.00 95.00 99 MET A N 1
ATOM 804 C CA . MET A 1 99 ? 29.548 -0.869 -28.328 1.00 95.00 99 MET A CA 1
ATOM 805 C C . MET A 1 99 ? 30.521 -1.844 -28.998 1.00 95.00 99 MET A C 1
ATOM 807 O O . MET A 1 99 ? 31.269 -1.455 -29.895 1.00 95.00 99 MET A O 1
ATOM 811 N N . ARG A 1 100 ? 30.530 -3.120 -28.594 1.00 92.44 100 ARG A N 1
ATOM 812 C CA . ARG A 1 100 ? 31.309 -4.172 -29.265 1.00 92.44 100 ARG A CA 1
ATOM 813 C C . ARG A 1 100 ? 30.795 -4.423 -30.684 1.00 92.44 100 ARG A C 1
ATOM 815 O O . ARG A 1 100 ? 31.605 -4.489 -31.602 1.00 92.44 100 ARG A O 1
ATOM 822 N N . SER A 1 101 ? 29.479 -4.503 -30.859 1.00 88.44 101 SER A N 1
ATOM 823 C CA . SER A 1 101 ? 28.845 -4.724 -32.167 1.00 88.44 101 SER A CA 1
ATOM 824 C C . SER A 1 101 ? 29.099 -3.554 -33.122 1.00 88.44 101 SER A C 1
ATOM 826 O O . SER A 1 101 ? 29.426 -3.760 -34.285 1.00 88.44 101 SER A O 1
ATOM 828 N N . LEU A 1 102 ? 29.040 -2.318 -32.616 1.00 90.69 102 LEU A N 1
ATOM 829 C CA . LEU A 1 102 ? 29.356 -1.120 -33.396 1.00 90.69 102 LEU A CA 1
ATOM 830 C C . LEU A 1 102 ? 30.827 -1.083 -33.829 1.00 90.69 102 LEU A C 1
ATOM 832 O O . LEU A 1 102 ? 31.111 -0.773 -34.982 1.00 90.69 102 LEU A O 1
ATOM 836 N N . ARG A 1 103 ? 31.761 -1.453 -32.940 1.00 93.31 103 ARG A N 1
ATOM 837 C CA . ARG A 1 103 ? 33.197 -1.542 -33.267 1.00 93.31 103 ARG A CA 1
ATOM 838 C C . ARG A 1 103 ? 33.523 -2.622 -34.294 1.00 93.31 103 ARG A C 1
ATOM 840 O O . ARG A 1 103 ? 34.444 -2.442 -35.079 1.00 93.31 103 ARG A O 1
ATOM 847 N N . GLN A 1 104 ? 32.783 -3.728 -34.287 1.00 91.19 104 GLN A N 1
ATOM 848 C CA . GLN A 1 104 ? 32.904 -4.782 -35.301 1.00 91.19 104 GLN A CA 1
ATOM 849 C C . GLN A 1 104 ? 32.341 -4.351 -36.664 1.00 91.19 104 GLN A C 1
ATOM 851 O O . GLN A 1 104 ? 32.618 -4.997 -37.673 1.00 91.19 104 GLN A O 1
ATOM 856 N N . GLY A 1 105 ? 31.606 -3.236 -36.699 1.00 85.31 105 GLY A N 1
ATOM 857 C CA . GLY A 1 105 ? 30.942 -2.722 -37.882 1.00 85.31 105 GLY A CA 1
ATOM 858 C C . GLY A 1 105 ? 29.598 -3.407 -38.110 1.00 85.31 105 GLY A C 1
ATOM 859 O O . GLY A 1 105 ? 29.457 -4.623 -38.000 1.00 85.31 105 GLY A O 1
ATOM 860 N N . VAL A 1 106 ? 28.592 -2.613 -38.471 1.00 81.69 106 VAL A N 1
ATOM 861 C CA . VAL A 1 106 ? 27.282 -3.114 -38.898 1.00 81.69 106 VAL A CA 1
ATOM 862 C C . VAL A 1 106 ? 27.100 -2.825 -40.380 1.00 81.69 106 VAL A C 1
ATOM 864 O O . VAL A 1 106 ? 27.315 -1.709 -40.851 1.00 81.69 106 VAL A O 1
ATOM 867 N N . ARG A 1 107 ? 26.723 -3.848 -41.146 1.00 78.69 107 ARG A N 1
ATOM 868 C CA . ARG A 1 107 ? 26.438 -3.686 -42.572 1.00 78.69 107 ARG A CA 1
ATOM 869 C C . ARG A 1 107 ? 25.031 -3.128 -42.714 1.00 78.69 107 ARG A C 1
ATOM 871 O O . ARG A 1 107 ? 24.055 -3.860 -42.578 1.00 78.69 107 ARG A O 1
ATOM 878 N N . LEU A 1 108 ? 24.926 -1.833 -42.986 1.00 76.25 108 LEU A N 1
ATOM 879 C CA . LEU A 1 108 ? 23.651 -1.232 -43.351 1.00 76.25 108 LEU A CA 1
ATOM 880 C C . LEU A 1 108 ? 23.247 -1.740 -44.736 1.00 76.25 108 LEU A C 1
ATOM 882 O O . LEU A 1 108 ? 24.055 -1.767 -45.669 1.00 76.25 108 LEU A O 1
ATOM 886 N N . LYS A 1 109 ? 21.990 -2.165 -44.873 1.00 81.81 109 LYS A N 1
ATOM 887 C CA . LYS A 1 109 ? 21.431 -2.486 -46.183 1.00 81.81 109 LYS A CA 1
ATOM 888 C C . LYS A 1 109 ? 21.408 -1.189 -46.986 1.00 81.81 109 LYS A C 1
ATOM 890 O O . LYS A 1 109 ? 20.780 -0.224 -46.561 1.00 81.81 109 LYS A O 1
ATOM 895 N N . LYS A 1 110 ? 22.101 -1.162 -48.126 1.00 78.38 110 LYS A N 1
ATOM 896 C CA . LYS A 1 110 ? 22.015 -0.045 -49.067 1.00 78.38 110 LYS A CA 1
ATOM 897 C C . LYS A 1 110 ? 20.578 -0.004 -49.578 1.00 78.38 110 LYS A C 1
ATOM 899 O O . LYS A 1 110 ? 20.168 -0.875 -50.340 1.00 78.38 110 LYS A O 1
ATOM 904 N N . VAL A 1 111 ? 19.804 0.943 -49.069 1.00 78.31 111 VAL A N 1
ATOM 905 C CA . VAL A 1 111 ? 18.470 1.229 -49.581 1.00 78.31 111 VAL A CA 1
ATOM 906 C C . VAL A 1 111 ? 18.679 2.197 -50.730 1.00 78.31 111 VAL A C 1
ATOM 908 O O . VAL A 1 111 ? 19.177 3.303 -50.533 1.00 78.31 111 VAL A O 1
ATOM 911 N N . GLU A 1 112 ? 18.369 1.761 -51.945 1.00 71.44 112 GLU A N 1
ATOM 912 C CA . GLU A 1 112 ? 18.171 2.703 -53.037 1.00 71.44 112 GLU A CA 1
ATOM 913 C C . GLU A 1 112 ? 16.950 3.537 -52.660 1.00 71.44 112 GLU A C 1
ATOM 915 O O . GLU A 1 112 ? 15.849 3.004 -52.509 1.00 71.44 112 GLU A O 1
ATOM 920 N N . HIS A 1 113 ? 17.155 4.832 -52.416 1.00 62.91 113 HIS A N 1
ATOM 921 C CA . HIS A 1 113 ? 16.049 5.765 -52.294 1.00 62.91 113 HIS A CA 1
ATOM 922 C C . HIS A 1 113 ? 15.397 5.844 -53.670 1.00 62.91 113 HIS A C 1
ATOM 924 O O . HIS A 1 113 ? 15.787 6.654 -54.508 1.00 62.91 113 HIS A O 1
ATOM 930 N N . VAL A 1 114 ? 14.425 4.968 -53.923 1.00 65.75 114 VAL A N 1
ATOM 931 C CA . VAL A 1 114 ? 13.451 5.225 -54.974 1.00 65.75 114 VAL A CA 1
ATOM 932 C C . VAL A 1 114 ? 12.813 6.542 -54.566 1.00 65.75 114 VAL A C 1
ATOM 934 O O . VAL A 1 114 ? 12.157 6.618 -53.526 1.00 65.75 114 VAL A O 1
ATOM 937 N N . HIS A 1 115 ? 13.097 7.592 -55.331 1.00 59.91 115 HIS A N 1
ATOM 938 C CA . HIS A 1 115 ? 12.506 8.907 -55.156 1.00 59.91 115 HIS A CA 1
ATOM 939 C C . HIS A 1 115 ? 11.041 8.808 -55.588 1.00 59.91 115 HIS A C 1
ATOM 941 O O . HIS A 1 115 ? 10.646 9.289 -56.646 1.00 59.91 115 HIS A O 1
ATOM 947 N N . LEU A 1 116 ? 10.241 8.089 -54.802 1.00 62.62 116 LEU A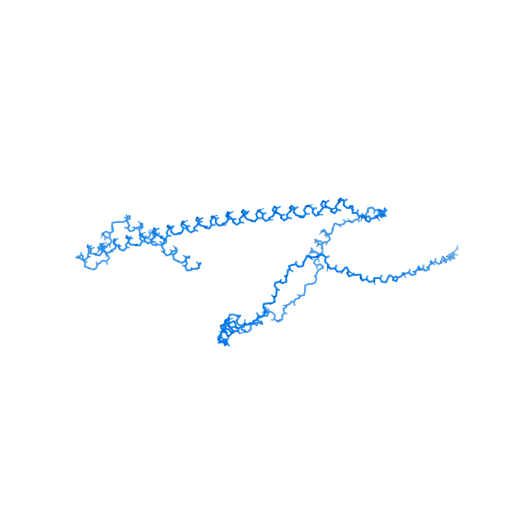 N 1
ATOM 948 C CA . LEU A 1 116 ? 8.800 8.168 -54.908 1.00 62.62 116 LEU A CA 1
ATOM 949 C C . LEU A 1 116 ? 8.437 9.621 -54.575 1.00 62.62 116 LEU A C 1
ATOM 951 O O . LEU A 1 116 ? 8.964 10.156 -53.592 1.00 62.62 116 LEU A O 1
ATOM 955 N N . PRO A 1 117 ? 7.609 10.290 -55.397 1.00 64.69 117 PRO A N 1
ATOM 956 C CA . PRO A 1 117 ? 7.062 11.585 -55.015 1.00 64.69 117 PRO A CA 1
ATOM 957 C C . PRO A 1 117 ? 6.437 11.457 -53.617 1.00 64.69 117 PRO A C 1
ATOM 959 O O . PRO A 1 117 ? 5.966 10.361 -53.285 1.00 64.69 117 PRO A O 1
ATOM 962 N N . PRO A 1 118 ? 6.479 12.514 -52.781 1.00 61.03 118 PRO A N 1
ATOM 963 C CA . PRO A 1 118 ? 5.887 12.479 -51.451 1.00 61.03 118 PRO A CA 1
ATOM 964 C C . PRO A 1 118 ? 4.496 11.872 -51.555 1.00 61.03 118 PRO A C 1
ATOM 966 O O . PRO A 1 118 ? 3.649 12.381 -52.283 1.00 61.03 118 PRO A O 1
ATOM 969 N N . LEU A 1 119 ? 4.306 10.720 -50.919 1.00 62.47 119 LEU A N 1
ATOM 970 C CA . LEU A 1 119 ? 3.023 10.050 -50.936 1.00 62.47 119 LEU A CA 1
ATOM 971 C C . LEU A 1 119 ? 2.092 10.926 -50.102 1.00 62.47 119 LEU A C 1
ATOM 973 O O . LEU A 1 119 ? 2.188 10.935 -48.875 1.00 62.47 119 LEU A O 1
ATOM 977 N N . GLU A 1 120 ? 1.288 11.738 -50.784 1.00 61.03 120 GLU A N 1
ATOM 978 C CA . GLU A 1 120 ? 0.254 12.568 -50.181 1.00 61.03 120 GLU A CA 1
ATOM 979 C C . GLU A 1 120 ? -0.786 11.626 -49.579 1.00 61.03 120 GLU A C 1
ATOM 981 O O . GLU A 1 120 ? -1.735 11.188 -50.222 1.00 61.03 120 GLU A O 1
ATOM 986 N N . TYR A 1 121 ? -0.562 11.231 -48.332 1.00 60.09 121 TYR A N 1
ATOM 987 C CA . TYR A 1 121 ? -1.615 10.641 -47.535 1.00 60.09 121 TYR A CA 1
ATOM 988 C C . TYR A 1 121 ? -2.528 11.795 -47.138 1.00 60.09 121 TYR A C 1
ATOM 990 O O . TYR A 1 121 ? -2.219 12.531 -46.204 1.00 60.09 121 TYR A O 1
ATOM 998 N N . GLU A 1 122 ? -3.627 11.971 -47.874 1.00 69.31 122 GLU A N 1
ATOM 999 C CA . GLU A 1 122 ? -4.661 12.979 -47.587 1.00 69.31 122 GLU A CA 1
ATOM 1000 C C . GLU A 1 122 ? -5.136 12.918 -46.124 1.00 69.31 122 GLU A C 1
ATOM 1002 O O . GLU A 1 122 ? -5.589 13.921 -45.580 1.00 69.31 122 GLU A O 1
ATOM 1007 N N . LEU A 1 123 ? -4.996 11.750 -45.482 1.00 77.25 123 LEU A N 1
ATOM 1008 C CA . LEU A 1 123 ? -5.274 11.523 -44.070 1.00 77.25 123 LEU A CA 1
ATOM 1009 C C . LEU A 1 123 ? -4.177 10.678 -43.421 1.00 77.25 123 LEU A C 1
ATOM 1011 O O . LEU A 1 123 ? -3.711 9.674 -43.965 1.00 77.25 123 LEU A O 1
ATOM 1015 N N . THR A 1 124 ? -3.809 11.047 -42.201 1.00 81.69 124 THR A N 1
ATOM 1016 C CA . THR A 1 124 ? -2.933 10.236 -41.356 1.00 81.69 124 THR A CA 1
ATOM 1017 C C . THR A 1 124 ? -3.617 8.910 -40.981 1.00 81.69 124 THR A C 1
ATOM 1019 O O . THR A 1 124 ? -4.845 8.851 -40.865 1.00 81.69 124 THR A O 1
ATOM 1022 N N . PRO A 1 125 ? -2.861 7.830 -40.693 1.00 85.19 125 PRO A N 1
ATOM 1023 C CA . PRO A 1 125 ? -3.447 6.563 -40.241 1.00 85.19 125 PRO A CA 1
ATOM 1024 C C . PRO A 1 125 ? -4.370 6.708 -39.020 1.00 85.19 125 PRO A C 1
ATOM 1026 O O . PRO A 1 125 ? -5.331 5.958 -38.865 1.00 85.19 125 PRO A O 1
ATOM 1029 N N . PHE A 1 126 ? -4.101 7.694 -38.161 1.00 87.44 126 PHE A N 1
ATOM 1030 C CA . PHE A 1 126 ? -4.960 8.045 -37.033 1.00 87.44 126 PHE A CA 1
ATOM 1031 C C . PHE A 1 126 ? -6.308 8.614 -37.487 1.00 87.44 126 PHE A C 1
ATOM 1033 O O . PHE A 1 126 ? -7.352 8.185 -37.002 1.00 87.44 126 PHE A O 1
ATOM 1040 N N . GLU A 1 127 ? -6.295 9.549 -38.433 1.00 91.00 127 GLU A N 1
ATOM 1041 C CA . GLU A 1 127 ? -7.508 10.156 -38.981 1.00 91.00 127 GLU A CA 1
ATOM 1042 C C . GLU A 1 127 ? -8.367 9.139 -39.730 1.00 91.00 127 GLU A C 1
ATOM 1044 O O . GLU A 1 127 ? -9.584 9.152 -39.560 1.00 91.00 127 GLU A O 1
ATOM 1049 N N . MET A 1 128 ? -7.750 8.202 -40.457 1.00 89.31 128 MET A N 1
ATOM 1050 C CA . MET A 1 128 ? -8.465 7.085 -41.085 1.00 89.31 128 MET A CA 1
ATOM 1051 C C . MET A 1 128 ? -9.225 6.245 -40.049 1.00 89.31 128 MET A C 1
ATOM 1053 O O . MET A 1 128 ? -10.412 5.971 -40.216 1.00 89.31 128 MET A O 1
ATOM 1057 N N . ILE A 1 129 ? -8.565 5.878 -38.945 1.00 91.50 129 ILE A N 1
ATOM 1058 C CA . ILE A 1 129 ? -9.183 5.091 -37.867 1.00 91.50 129 ILE A CA 1
ATOM 1059 C C . ILE A 1 129 ? -10.292 5.885 -37.176 1.00 91.50 129 ILE A C 1
ATOM 1061 O O . ILE A 1 129 ? -11.354 5.339 -36.877 1.00 91.50 129 ILE A O 1
ATOM 1065 N N . LEU A 1 130 ? -10.062 7.172 -36.911 1.00 94.25 130 LEU A N 1
ATOM 1066 C CA . LEU A 1 130 ? -11.089 8.031 -36.334 1.00 94.25 130 LEU A CA 1
ATOM 1067 C C . LEU A 1 130 ? -12.318 8.113 -37.238 1.00 94.25 130 LEU A C 1
ATOM 1069 O O . LEU A 1 130 ? -13.437 8.046 -36.732 1.00 94.25 130 LEU A O 1
ATOM 1073 N N . GLU A 1 131 ? -12.123 8.239 -38.548 1.00 92.19 131 GLU A N 1
ATOM 1074 C CA . GLU A 1 131 ? -13.223 8.293 -39.501 1.00 92.19 131 GLU A CA 1
ATOM 1075 C C . GLU A 1 131 ? -13.980 6.966 -39.569 1.00 92.19 131 GLU A C 1
ATOM 1077 O O . GLU A 1 131 ? -15.208 6.965 -39.524 1.00 92.19 131 GLU A O 1
ATOM 1082 N N . ASP A 1 132 ? -13.288 5.827 -39.543 1.00 93.69 132 ASP A N 1
ATOM 1083 C CA . ASP A 1 132 ? -13.922 4.506 -39.479 1.00 93.69 132 ASP A CA 1
ATOM 1084 C C . ASP A 1 132 ? -14.714 4.293 -38.172 1.00 93.69 132 ASP A C 1
ATOM 1086 O O . ASP A 1 132 ? -15.793 3.691 -38.185 1.00 93.69 132 ASP A O 1
ATOM 1090 N N . ILE A 1 133 ? -14.242 4.830 -37.037 1.00 93.19 133 ILE A N 1
ATOM 1091 C CA . ILE A 1 133 ? -14.980 4.815 -35.762 1.00 93.19 133 ILE A CA 1
ATOM 1092 C C . ILE A 1 133 ? -16.223 5.710 -35.843 1.00 93.19 133 ILE A C 1
ATOM 1094 O O . ILE A 1 133 ? -17.311 5.274 -35.449 1.00 93.19 133 ILE A O 1
ATOM 1098 N N . ARG A 1 134 ? -16.086 6.944 -36.353 1.00 93.75 134 ARG A N 1
ATOM 1099 C CA . ARG A 1 134 ? -17.195 7.907 -36.499 1.00 93.75 134 ARG A CA 1
ATOM 1100 C C . ARG A 1 134 ? -18.273 7.381 -37.439 1.00 93.75 134 ARG A C 1
ATOM 1102 O O . ARG A 1 134 ? -19.451 7.404 -37.087 1.00 93.75 134 ARG A O 1
ATOM 1109 N N . SER A 1 135 ? -17.860 6.848 -38.584 1.00 93.94 135 SER A N 1
ATOM 1110 C CA . SER A 1 135 ? -18.734 6.241 -39.592 1.00 93.94 135 SER A CA 1
ATOM 1111 C C . SER A 1 135 ? -19.205 4.829 -39.220 1.00 93.94 135 SER A C 1
ATOM 1113 O O . SER A 1 135 ? -20.028 4.249 -39.926 1.00 93.94 135 SER A O 1
ATOM 1115 N N . ARG A 1 136 ? -18.733 4.278 -38.089 1.00 90.69 136 ARG A N 1
ATOM 1116 C CA . ARG A 1 136 ? -19.044 2.928 -37.589 1.00 90.69 136 ARG A CA 1
ATOM 1117 C C . ARG A 1 136 ? -18.807 1.835 -38.631 1.00 90.69 136 ARG A C 1
ATOM 1119 O O . ARG A 1 136 ? -19.568 0.871 -38.718 1.00 90.69 136 ARG A O 1
ATOM 1126 N N . ARG A 1 137 ? -17.717 1.947 -39.390 1.00 89.00 137 ARG A N 1
ATOM 1127 C CA . ARG A 1 137 ? -17.263 0.955 -40.376 1.00 89.00 137 ARG A CA 1
ATOM 1128 C C . ARG A 1 137 ? -16.623 -0.275 -39.720 1.00 89.00 137 ARG A C 1
ATOM 1130 O O . ARG A 1 137 ? -15.586 -0.764 -40.151 1.00 89.00 137 ARG A O 1
ATOM 1137 N N . TYR A 1 138 ? -17.253 -0.795 -38.670 1.00 84.94 138 TYR A N 1
ATOM 1138 C CA . TYR A 1 138 ? -16.832 -2.000 -37.969 1.00 84.94 138 TYR A CA 1
ATOM 1139 C C . TYR A 1 138 ? -18.028 -2.920 -37.713 1.00 84.94 138 TYR A C 1
ATOM 1141 O O . TYR A 1 138 ? -19.119 -2.482 -37.352 1.00 84.94 138 TYR A O 1
ATOM 1149 N N . THR A 1 139 ? -17.817 -4.226 -37.855 1.00 85.75 139 THR A N 1
ATOM 1150 C CA . THR A 1 139 ? -18.800 -5.251 -37.487 1.00 85.75 139 THR A CA 1
ATOM 1151 C C . THR A 1 139 ? -18.368 -5.918 -36.188 1.00 85.75 139 THR A C 1
ATOM 1153 O O . THR A 1 139 ? -17.343 -6.599 -36.149 1.00 85.75 139 THR A O 1
ATOM 1156 N N . LEU A 1 140 ? -19.139 -5.743 -35.114 1.00 81.00 140 LEU A N 1
ATOM 1157 C CA . LEU A 1 140 ? -18.883 -6.444 -33.855 1.00 81.00 140 LEU A CA 1
ATOM 1158 C C . LEU A 1 140 ? -19.476 -7.851 -33.912 1.00 81.00 140 LEU A C 1
ATOM 1160 O O . LEU A 1 140 ? -20.667 -8.025 -34.169 1.00 81.00 140 LEU A O 1
ATOM 1164 N N . THR A 1 141 ? -18.664 -8.861 -33.609 1.00 79.62 141 THR A N 1
ATOM 1165 C CA . THR A 1 141 ? -19.182 -10.219 -33.414 1.00 79.62 141 THR A CA 1
ATOM 1166 C C . THR A 1 141 ? -19.909 -10.271 -32.074 1.00 79.62 141 THR A C 1
ATOM 1168 O O . THR A 1 141 ? -19.299 -10.117 -31.016 1.00 79.62 141 THR A O 1
ATOM 1171 N N . LYS A 1 142 ? -21.229 -10.469 -32.101 1.00 72.69 142 LYS A N 1
ATOM 1172 C CA . LYS A 1 142 ? -22.049 -10.553 -30.889 1.00 72.69 142 LYS A CA 1
ATOM 1173 C C . LYS A 1 142 ? -21.892 -11.934 -30.251 1.00 72.69 142 LYS A C 1
ATOM 1175 O O . LYS A 1 142 ? -22.534 -12.891 -30.670 1.00 72.69 142 LYS A O 1
ATOM 1180 N N . ILE A 1 143 ? -21.078 -12.036 -29.202 1.00 71.06 143 ILE A N 1
ATOM 1181 C CA . ILE A 1 143 ? -20.890 -13.274 -28.421 1.00 71.06 143 ILE A CA 1
ATOM 1182 C C . ILE A 1 143 ? -21.991 -13.392 -27.350 1.00 71.06 143 ILE A C 1
ATOM 1184 O O . ILE A 1 143 ? -21.725 -13.561 -26.164 1.00 71.06 143 ILE A O 1
ATOM 1188 N N . MET A 1 144 ? -23.253 -13.245 -27.756 1.00 61.38 144 MET A N 1
ATOM 1189 C CA . MET A 1 144 ? -24.400 -13.508 -26.886 1.00 61.38 144 MET A CA 1
ATOM 1190 C C . MET A 1 144 ? -25.113 -14.751 -27.399 1.00 61.38 144 MET A C 1
ATOM 1192 O O . MET A 1 144 ? -25.600 -14.759 -28.527 1.00 61.38 144 MET A O 1
ATOM 1196 N N . VAL A 1 145 ? -25.213 -15.780 -26.561 1.00 60.91 145 VAL A N 1
ATOM 1197 C CA . VAL A 1 145 ? -26.113 -16.913 -26.799 1.00 60.91 145 VAL A CA 1
ATOM 1198 C C . VAL A 1 145 ? -27.350 -16.658 -25.938 1.00 60.91 145 VAL A C 1
ATOM 1200 O O . VAL A 1 145 ? -27.282 -16.784 -24.724 1.00 60.91 145 VAL A O 1
ATOM 1203 N N . ASN A 1 146 ? -28.462 -16.257 -26.562 1.00 55.47 146 ASN A N 1
ATOM 1204 C CA . ASN A 1 146 ? -29.786 -16.084 -25.935 1.00 55.47 146 ASN A CA 1
ATOM 1205 C C . ASN A 1 146 ? -29.930 -15.000 -24.846 1.00 55.47 146 ASN A C 1
ATOM 1207 O O . ASN A 1 146 ? -30.750 -15.146 -23.950 1.00 55.47 146 ASN A O 1
ATOM 1211 N N . GLY A 1 147 ? -29.200 -13.885 -24.937 1.00 60.06 147 GLY A N 1
ATOM 1212 C CA . GLY A 1 147 ? -29.498 -12.694 -24.122 1.00 60.06 147 GLY A CA 1
ATOM 1213 C C . GLY A 1 147 ? -28.802 -12.613 -22.759 1.00 60.06 147 GLY A C 1
ATOM 1214 O O . GLY A 1 147 ? -28.704 -11.512 -22.233 1.00 60.06 147 GLY A O 1
ATOM 1215 N N . ASP A 1 148 ? -28.214 -13.703 -22.267 1.00 61.62 148 ASP A N 1
ATOM 1216 C CA . ASP A 1 148 ? -27.445 -13.724 -21.017 1.00 61.62 148 ASP A CA 1
ATOM 1217 C C . ASP A 1 148 ? -25.949 -13.966 -21.264 1.00 61.62 148 ASP A C 1
ATOM 1219 O O . ASP A 1 148 ? -25.543 -14.665 -22.200 1.00 61.62 148 ASP A O 1
ATOM 1223 N N . ILE A 1 149 ? -25.104 -13.398 -20.396 1.00 54.62 149 ILE A N 1
ATOM 1224 C CA . ILE A 1 149 ? -23.679 -13.746 -20.315 1.00 54.62 149 ILE A CA 1
ATOM 1225 C C . ILE A 1 149 ? -23.609 -15.258 -20.039 1.00 54.62 149 ILE A C 1
ATOM 1227 O O . ILE A 1 149 ? -24.239 -15.712 -19.080 1.00 54.62 149 ILE A O 1
ATOM 1231 N N . PRO A 1 150 ? -22.880 -16.071 -20.829 1.00 59.88 150 PRO A N 1
ATOM 1232 C CA . PRO A 1 150 ? -22.857 -17.513 -20.625 1.00 59.88 150 PRO A CA 1
ATOM 1233 C C . PRO A 1 150 ? -22.286 -17.865 -19.242 1.00 59.88 150 PRO A C 1
ATOM 1235 O O . PRO A 1 150 ? -21.074 -17.944 -19.055 1.00 59.88 150 PRO A O 1
ATOM 1238 N N . HIS A 1 151 ? -23.166 -18.172 -18.283 1.00 61.56 151 HIS A N 1
ATOM 1239 C CA . HIS A 1 151 ? -22.848 -18.828 -17.011 1.00 61.56 151 HIS A CA 1
ATOM 1240 C C . HIS A 1 151 ? -22.467 -20.299 -17.256 1.00 61.56 151 HIS A C 1
ATOM 1242 O O . HIS A 1 151 ? -23.101 -21.237 -16.776 1.00 61.56 151 HIS A O 1
ATOM 1248 N N . LYS A 1 152 ? -21.418 -20.548 -18.043 1.00 60.84 152 LYS A N 1
ATOM 1249 C CA . LYS A 1 152 ? -20.868 -21.896 -18.223 1.00 60.84 152 LYS A CA 1
ATOM 1250 C C . LYS A 1 152 ? -19.721 -22.154 -17.259 1.00 60.84 152 LYS A C 1
ATOM 1252 O O . LYS A 1 152 ? -18.650 -22.586 -17.656 1.00 60.84 152 LYS A O 1
ATOM 1257 N N . VAL A 1 153 ? -19.992 -21.953 -15.976 1.00 58.25 153 VAL A N 1
ATOM 1258 C CA . VAL A 1 153 ? -19.237 -22.582 -14.893 1.00 58.25 153 VAL A CA 1
ATOM 1259 C C . VAL A 1 153 ? -20.268 -23.019 -13.854 1.00 58.25 153 VAL A C 1
ATOM 1261 O O . VAL A 1 153 ? -20.573 -22.304 -12.910 1.00 58.25 153 VAL A O 1
ATOM 1264 N N . LYS A 1 154 ? -20.878 -24.191 -14.075 1.00 64.19 154 LYS A N 1
ATOM 1265 C CA . LYS A 1 154 ? -21.877 -24.772 -13.153 1.00 64.19 154 LYS A CA 1
ATOM 1266 C C . LYS A 1 154 ? -21.288 -25.111 -11.776 1.00 64.19 154 LYS A C 1
ATOM 1268 O O . LYS A 1 154 ? -22.040 -25.342 -10.840 1.00 64.19 154 LYS A O 1
ATOM 1273 N N . ASN A 1 155 ? -19.960 -25.138 -11.663 1.00 66.38 155 ASN A N 1
ATOM 1274 C CA . ASN A 1 155 ? -19.242 -25.468 -10.442 1.00 66.38 155 ASN A CA 1
ATOM 1275 C C . ASN A 1 155 ? -18.326 -24.309 -10.069 1.00 66.38 155 ASN A C 1
ATOM 1277 O O . ASN A 1 155 ? -17.346 -24.072 -10.769 1.00 66.38 155 ASN A O 1
ATOM 1281 N N . ASP A 1 156 ? -18.633 -23.626 -8.967 1.00 76.00 156 ASP A N 1
ATOM 1282 C CA . ASP A 1 156 ? -17.762 -22.616 -8.366 1.00 76.00 156 ASP A CA 1
ATOM 1283 C C . ASP A 1 156 ? -16.307 -23.119 -8.350 1.00 76.00 156 ASP A C 1
ATOM 1285 O O . ASP A 1 156 ? -16.026 -24.228 -7.878 1.00 76.00 156 ASP A O 1
ATOM 1289 N N . ALA A 1 157 ? -15.385 -22.324 -8.900 1.00 79.56 157 ALA A N 1
ATOM 1290 C CA . ALA A 1 157 ? -13.969 -22.674 -8.987 1.00 79.56 157 ALA A CA 1
ATOM 1291 C C . ALA A 1 157 ? -13.418 -23.077 -7.610 1.00 79.56 157 ALA A C 1
ATOM 1293 O O . ALA A 1 157 ? -12.619 -24.008 -7.492 1.00 79.56 157 ALA A O 1
ATOM 1294 N N . HIS A 1 158 ? -13.925 -22.440 -6.555 1.00 78.56 158 HIS A N 1
ATOM 1295 C CA . HIS A 1 158 ? -13.591 -22.764 -5.180 1.00 78.56 158 HIS A CA 1
ATOM 1296 C C . HIS A 1 158 ? -14.024 -24.189 -4.783 1.00 78.56 158 HIS A C 1
ATOM 1298 O O . HIS A 1 158 ? -13.248 -24.922 -4.169 1.00 78.56 158 HIS A O 1
ATOM 1304 N N . ALA A 1 159 ? -15.216 -24.637 -5.186 1.00 82.75 159 ALA A N 1
ATOM 1305 C CA . ALA A 1 159 ? -15.704 -25.988 -4.907 1.00 82.75 159 ALA A CA 1
ATOM 1306 C C . ALA A 1 159 ? -14.887 -27.067 -5.639 1.00 82.75 159 ALA A C 1
ATOM 1308 O O . ALA A 1 159 ? -14.584 -28.114 -5.062 1.00 82.75 159 ALA A O 1
ATOM 1309 N N . VAL A 1 160 ? -14.474 -26.789 -6.880 1.00 83.38 160 VAL A N 1
ATOM 1310 C CA . VAL A 1 160 ? -13.605 -27.680 -7.667 1.00 83.38 160 VAL A CA 1
ATOM 1311 C C . VAL A 1 160 ? -12.240 -27.842 -6.993 1.00 83.38 160 VAL A C 1
ATOM 1313 O O . VAL A 1 160 ? -11.767 -28.965 -6.810 1.00 83.38 160 VAL A O 1
ATOM 1316 N N . ILE A 1 161 ? -11.636 -26.735 -6.553 1.00 84.75 161 ILE A N 1
ATOM 1317 C CA . ILE A 1 161 ? -10.345 -26.742 -5.852 1.00 84.75 161 ILE A CA 1
ATOM 1318 C C . ILE A 1 161 ? -10.453 -27.482 -4.514 1.00 84.75 161 ILE A C 1
ATOM 1320 O O . ILE A 1 161 ? -9.584 -28.291 -4.185 1.00 84.75 161 ILE A O 1
ATOM 1324 N N . LEU A 1 162 ? -11.530 -27.264 -3.754 1.00 87.69 162 LEU A N 1
ATOM 1325 C CA . LEU A 1 162 ? -11.738 -27.957 -2.485 1.00 87.69 162 LEU A CA 1
ATOM 1326 C C . LEU A 1 162 ? -11.910 -29.468 -2.668 1.00 87.69 162 LEU A C 1
ATOM 1328 O O . LEU A 1 162 ? -11.329 -30.235 -1.901 1.00 87.69 162 LEU A O 1
ATOM 1332 N N . ASN A 1 163 ? -12.658 -29.914 -3.680 1.00 84.50 163 ASN A N 1
ATOM 1333 C CA . ASN A 1 163 ? -12.765 -31.342 -3.992 1.00 84.50 163 ASN A CA 1
ATOM 1334 C C . ASN A 1 163 ? -11.402 -31.942 -4.343 1.00 84.50 163 ASN A C 1
ATOM 1336 O O . ASN A 1 163 ? -11.082 -33.029 -3.870 1.00 84.50 163 ASN A O 1
ATOM 1340 N N . PHE A 1 164 ? -10.571 -31.200 -5.077 1.00 85.19 164 PHE A N 1
ATOM 1341 C CA . PHE A 1 164 ? -9.225 -31.637 -5.420 1.00 85.19 164 PHE A CA 1
ATOM 1342 C C . PHE A 1 164 ? -8.297 -31.753 -4.206 1.00 85.19 164 PHE A C 1
ATOM 1344 O O . PHE A 1 164 ? -7.500 -32.681 -4.152 1.00 85.19 164 PHE A O 1
ATOM 1351 N N . ILE A 1 165 ? -8.388 -30.848 -3.223 1.00 86.62 165 ILE A N 1
ATOM 1352 C CA . ILE A 1 165 ? -7.623 -30.943 -1.966 1.00 86.62 165 ILE A CA 1
ATOM 1353 C C . ILE A 1 165 ? -8.091 -32.154 -1.150 1.00 86.62 165 ILE A C 1
ATOM 1355 O O . ILE A 1 165 ? -7.263 -32.916 -0.656 1.00 86.62 165 ILE A O 1
ATOM 1359 N N . ARG A 1 166 ? -9.411 -32.356 -1.046 1.00 84.38 166 ARG A N 1
ATOM 1360 C CA . ARG A 1 166 ? -10.014 -33.460 -0.283 1.00 84.38 166 ARG A CA 1
ATOM 1361 C C . ARG A 1 166 ? -9.703 -34.834 -0.865 1.00 84.38 166 ARG A C 1
ATOM 1363 O O . ARG A 1 166 ? -9.588 -35.789 -0.109 1.00 84.38 166 ARG A O 1
ATOM 1370 N N . SER A 1 167 ? -9.570 -34.940 -2.186 1.00 82.56 167 SER A N 1
ATOM 1371 C CA . SER A 1 167 ? -9.295 -36.208 -2.860 1.00 82.56 167 SER A CA 1
ATOM 1372 C C . SER A 1 167 ? -7.809 -36.564 -2.928 1.00 82.56 167 SER A C 1
ATOM 1374 O O . SER A 1 167 ? -7.477 -37.598 -3.506 1.00 82.56 167 SER A O 1
ATOM 1376 N N . ARG A 1 168 ? -6.887 -35.728 -2.421 1.00 78.50 168 ARG A N 1
ATOM 1377 C CA . ARG A 1 168 ? -5.455 -36.033 -2.549 1.00 78.50 168 ARG A CA 1
ATOM 1378 C C . ARG A 1 168 ? -5.051 -37.165 -1.595 1.00 78.50 168 ARG A C 1
ATOM 1380 O O . ARG A 1 168 ? -5.213 -37.011 -0.385 1.00 78.50 168 ARG A O 1
ATOM 1387 N N . PRO A 1 169 ? -4.450 -38.258 -2.103 1.00 69.25 169 PRO A N 1
ATOM 1388 C CA . PRO A 1 169 ? -3.776 -39.227 -1.252 1.00 69.25 169 PRO A CA 1
ATOM 1389 C C . PRO A 1 169 ? -2.597 -38.564 -0.512 1.00 69.25 169 PRO A C 1
ATOM 1391 O O . PRO A 1 169 ? -2.030 -37.586 -1.012 1.00 69.25 169 PRO A O 1
ATOM 1394 N N . PRO A 1 170 ? -2.210 -39.069 0.673 1.00 74.94 170 PRO A N 1
ATOM 1395 C CA . PRO A 1 170 ? -1.186 -38.447 1.509 1.00 74.94 170 PRO A CA 1
ATOM 1396 C C . PRO A 1 170 ? 0.156 -38.304 0.774 1.00 74.94 170 PRO A C 1
ATOM 1398 O O . PRO A 1 170 ? 0.628 -39.226 0.105 1.00 74.94 170 PRO A O 1
ATOM 1401 N N . LEU A 1 171 ? 0.775 -37.126 0.910 1.00 68.56 171 LEU A N 1
ATOM 1402 C CA . LEU A 1 171 ? 2.038 -36.783 0.255 1.00 68.56 171 LEU A CA 1
ATOM 1403 C C . LEU A 1 171 ? 3.170 -37.706 0.740 1.00 68.56 171 LEU A C 1
ATOM 1405 O O . LEU A 1 171 ? 3.376 -37.880 1.944 1.00 68.56 171 LEU A O 1
ATOM 1409 N N . LYS A 1 172 ? 3.938 -38.280 -0.193 1.00 71.00 172 LYS A N 1
ATOM 1410 C CA . LYS A 1 172 ? 5.118 -39.095 0.136 1.00 71.00 172 LYS A CA 1
ATOM 1411 C C . LYS A 1 172 ? 6.216 -38.211 0.737 1.00 71.00 172 LYS A C 1
ATOM 1413 O O . LYS A 1 172 ? 6.519 -37.141 0.214 1.00 71.00 172 LYS A O 1
ATOM 1418 N N . LYS A 1 173 ? 6.846 -38.668 1.825 1.00 70.56 173 LYS A N 1
ATOM 1419 C CA . LYS A 1 173 ? 8.007 -37.992 2.428 1.00 70.56 173 LYS A CA 1
ATOM 1420 C C . LYS A 1 173 ? 9.191 -38.032 1.453 1.00 70.56 173 LYS A C 1
ATOM 1422 O O . LYS A 1 173 ? 9.567 -39.104 0.987 1.00 70.56 173 LYS A O 1
ATOM 1427 N N . VAL A 1 174 ? 9.824 -36.878 1.235 1.00 60.31 174 VAL A N 1
ATOM 1428 C CA . VAL A 1 174 ? 10.917 -36.610 0.267 1.00 60.31 174 VAL A CA 1
ATOM 1429 C C . VAL A 1 174 ? 12.146 -37.531 0.406 1.00 60.31 174 VAL A C 1
ATOM 1431 O O . VAL A 1 174 ? 12.971 -37.614 -0.494 1.00 60.31 174 VAL A O 1
ATOM 1434 N N . ARG A 1 175 ? 12.270 -38.292 1.497 1.00 57.22 175 ARG A N 1
ATOM 1435 C CA . ARG A 1 175 ? 13.453 -39.116 1.795 1.00 57.22 175 ARG A CA 1
ATOM 1436 C C . ARG A 1 175 ? 13.603 -40.403 0.968 1.00 57.22 175 ARG A C 1
ATOM 1438 O O . ARG A 1 175 ? 14.609 -41.076 1.132 1.00 57.22 175 ARG A O 1
ATOM 1445 N N . THR A 1 176 ? 12.641 -40.764 0.114 1.00 50.06 176 THR A N 1
ATOM 1446 C CA . THR A 1 176 ? 12.705 -42.009 -0.695 1.00 50.06 176 THR A CA 1
ATOM 1447 C C . THR A 1 176 ? 12.663 -41.797 -2.204 1.00 50.06 176 THR A C 1
ATOM 1449 O O . THR A 1 176 ? 12.695 -42.761 -2.960 1.00 50.06 176 THR A O 1
ATOM 1452 N N . THR A 1 177 ? 12.666 -40.552 -2.672 1.00 47.06 177 THR A N 1
ATOM 1453 C CA . THR A 1 177 ? 12.941 -40.261 -4.076 1.00 47.06 177 THR A CA 1
ATOM 1454 C C . THR A 1 177 ? 14.383 -39.803 -4.202 1.00 47.06 177 THR A C 1
ATOM 1456 O O . THR A 1 177 ? 14.673 -38.612 -4.108 1.00 47.06 177 THR A O 1
ATOM 1459 N N . THR A 1 178 ? 15.274 -40.731 -4.543 1.00 50.66 178 THR A N 1
ATOM 1460 C CA . THR A 1 178 ? 16.282 -40.478 -5.581 1.00 50.66 178 THR A CA 1
ATOM 1461 C C . THR A 1 178 ? 15.541 -40.132 -6.879 1.00 50.66 178 THR A C 1
ATOM 1463 O O . THR A 1 178 ? 15.507 -40.884 -7.843 1.00 50.66 178 THR A O 1
ATOM 1466 N N . SER A 1 179 ? 14.860 -38.986 -6.878 1.00 43.97 179 SER A N 1
ATOM 1467 C CA . SER A 1 179 ? 14.485 -38.290 -8.090 1.00 43.97 179 SER A CA 1
ATOM 1468 C C . SER A 1 179 ? 15.739 -37.525 -8.440 1.00 43.97 179 SER A C 1
ATOM 1470 O O . SER A 1 179 ? 16.053 -36.529 -7.790 1.00 43.97 179 SER A O 1
ATOM 1472 N N . SER A 1 180 ? 16.487 -38.033 -9.414 1.00 46.97 180 SER A N 1
ATOM 1473 C CA . SER A 1 180 ? 17.425 -37.216 -10.168 1.00 46.97 180 SER A CA 1
ATOM 1474 C C . SER A 1 180 ? 16.719 -35.898 -10.469 1.00 46.97 180 SER A C 1
ATOM 1476 O O . SER A 1 180 ? 15.736 -35.869 -11.213 1.00 46.97 180 SER A O 1
ATOM 1478 N N . LEU A 1 181 ? 17.147 -34.830 -9.803 1.00 50.34 181 LEU A N 1
ATOM 1479 C CA . LEU A 1 181 ? 16.762 -33.484 -10.181 1.00 50.34 181 LEU A CA 1
ATOM 1480 C C . LEU A 1 181 ? 17.061 -33.378 -11.682 1.00 50.34 181 LEU A C 1
ATOM 1482 O O . LEU A 1 181 ? 18.179 -33.728 -12.080 1.00 50.34 181 LEU A O 1
ATOM 1486 N N . PRO A 1 182 ? 16.124 -32.930 -12.535 1.00 50.00 182 PRO A N 1
ATOM 1487 C CA . PRO A 1 182 ? 16.549 -32.391 -13.807 1.00 50.00 182 PRO A CA 1
ATOM 1488 C C . PRO A 1 182 ? 17.492 -31.254 -13.431 1.00 50.00 182 PRO A C 1
ATOM 1490 O O . PRO A 1 182 ? 17.105 -30.330 -12.711 1.00 50.00 182 PRO A O 1
ATOM 1493 N N . VAL A 1 183 ? 18.755 -31.404 -13.826 1.00 56.34 183 VAL A N 1
ATOM 1494 C CA . VAL A 1 183 ? 19.776 -30.361 -13.752 1.00 56.34 183 VAL A CA 1
ATOM 1495 C C . VAL A 1 183 ? 19.100 -29.034 -14.103 1.00 56.34 183 VAL A C 1
ATOM 1497 O O . VAL A 1 183 ? 18.364 -29.012 -15.095 1.00 56.34 183 VAL A O 1
ATOM 1500 N N . PRO A 1 184 ? 19.290 -27.949 -13.327 1.00 47.28 184 PRO A N 1
ATOM 1501 C CA . PRO A 1 184 ? 18.761 -26.654 -13.715 1.00 47.28 184 PRO A CA 1
ATOM 1502 C C . PRO A 1 184 ? 19.307 -26.372 -15.109 1.00 47.28 184 PRO A C 1
ATOM 1504 O O . PRO A 1 184 ? 20.520 -26.220 -15.282 1.00 47.28 184 PRO A O 1
ATOM 1507 N N . LEU A 1 185 ? 18.431 -26.396 -16.115 1.00 48.22 185 LEU A N 1
ATOM 1508 C CA . LEU A 1 185 ? 18.798 -25.963 -17.448 1.00 48.22 185 LEU A CA 1
ATOM 1509 C C . LEU A 1 185 ? 19.245 -24.518 -17.272 1.00 48.22 185 LEU A C 1
ATOM 1511 O O . LEU A 1 185 ? 18.448 -23.644 -16.929 1.00 48.22 185 LEU A O 1
ATOM 1515 N N . ARG A 1 186 ? 20.556 -24.304 -17.409 1.00 56.47 186 ARG A N 1
ATOM 1516 C CA . ARG A 1 186 ? 21.139 -22.968 -17.464 1.00 56.47 186 ARG A CA 1
ATOM 1517 C C . ARG A 1 186 ? 20.320 -22.159 -18.473 1.00 56.47 186 ARG A C 1
ATOM 1519 O O . ARG A 1 186 ? 19.983 -22.720 -19.519 1.00 56.47 186 ARG A O 1
ATOM 1526 N N . PRO A 1 187 ? 20.014 -20.879 -18.203 1.00 46.81 187 PRO A N 1
ATOM 1527 C CA . PRO A 1 187 ? 19.388 -20.024 -19.196 1.00 46.81 187 PRO A CA 1
ATOM 1528 C C . PRO A 1 187 ? 20.261 -20.042 -20.449 1.00 46.81 187 PRO A C 1
ATOM 1530 O O . PRO A 1 187 ? 21.400 -19.573 -20.436 1.00 46.81 187 PRO A O 1
ATOM 1533 N N . VAL A 1 188 ? 19.760 -20.663 -21.513 1.00 56.56 188 VAL A N 1
ATOM 1534 C CA . VAL A 1 188 ? 20.367 -20.531 -22.831 1.00 56.56 188 VAL A CA 1
ATOM 1535 C C . VAL A 1 188 ? 20.256 -19.056 -23.216 1.00 56.56 188 VAL A C 1
ATOM 1537 O O . VAL A 1 188 ? 19.163 -18.492 -23.121 1.00 56.56 188 VAL A O 1
ATOM 1540 N N . PRO A 1 189 ? 21.356 -18.401 -23.624 1.00 49.62 189 PRO A N 1
ATOM 1541 C CA . PRO A 1 189 ? 21.268 -17.077 -24.214 1.00 49.62 189 PRO A CA 1
ATOM 1542 C C . PRO A 1 189 ? 20.299 -17.147 -25.395 1.00 49.62 189 PRO A C 1
ATOM 1544 O O . PRO A 1 189 ? 20.387 -18.074 -26.201 1.00 49.62 189 PRO A O 1
ATOM 1547 N N . PHE A 1 190 ? 19.411 -16.163 -25.523 1.00 47.19 190 PHE A N 1
ATOM 1548 C CA . PHE A 1 190 ? 18.411 -16.019 -26.594 1.00 47.19 190 PHE A CA 1
ATOM 1549 C C . PHE A 1 190 ? 18.986 -15.955 -28.033 1.00 47.19 190 PHE A C 1
ATOM 1551 O O . PHE A 1 190 ? 18.286 -15.595 -28.974 1.00 47.19 190 PHE A O 1
ATOM 1558 N N . CYS A 1 191 ? 20.255 -16.298 -28.250 1.00 46.12 191 CYS A N 1
ATOM 1559 C CA . CYS A 1 191 ? 20.992 -15.992 -29.472 1.00 46.12 191 CYS A CA 1
ATOM 1560 C C . CYS A 1 191 ? 20.960 -17.079 -30.556 1.00 46.12 191 CYS A C 1
ATOM 1562 O O . CYS A 1 191 ? 21.684 -16.951 -31.537 1.00 46.12 191 CYS A O 1
ATOM 1564 N N . LEU A 1 192 ? 20.143 -18.127 -30.436 1.00 47.22 192 LEU A N 1
ATOM 1565 C CA . LEU A 1 192 ? 19.993 -19.125 -31.503 1.00 47.22 192 LEU A CA 1
ATOM 1566 C C . LEU A 1 192 ? 18.519 -19.459 -31.740 1.00 47.22 192 LEU A C 1
ATOM 1568 O O . LEU A 1 192 ? 18.073 -20.582 -31.536 1.00 47.22 192 LEU A O 1
ATOM 1572 N N . VAL A 1 193 ? 17.761 -18.473 -32.214 1.00 44.88 193 VAL A N 1
ATOM 1573 C CA . VAL A 1 193 ? 16.658 -18.763 -33.136 1.00 44.88 193 VAL A CA 1
ATOM 1574 C C . VAL A 1 193 ? 17.276 -18.835 -34.533 1.00 44.88 193 VAL A C 1
ATOM 1576 O O . VAL A 1 193 ? 17.769 -17.813 -35.014 1.00 44.88 193 VAL A O 1
ATOM 1579 N N . PRO A 1 194 ? 17.308 -20.004 -35.201 1.00 44.56 194 PRO A N 1
ATOM 1580 C CA . PRO A 1 194 ? 17.614 -20.046 -36.619 1.00 44.56 194 PRO A CA 1
ATOM 1581 C C . PRO A 1 194 ? 16.536 -19.240 -37.335 1.00 44.56 194 PRO A C 1
ATOM 1583 O O . PRO A 1 194 ? 15.345 -19.517 -37.177 1.00 44.56 194 PRO A O 1
ATOM 1586 N N . SER A 1 195 ? 16.950 -18.224 -38.089 1.00 40.03 195 SER A N 1
ATOM 1587 C CA . SER A 1 195 ? 16.072 -17.480 -38.983 1.00 40.03 195 SER A CA 1
ATOM 1588 C C . SER A 1 195 ? 15.239 -18.467 -39.799 1.00 40.03 195 SER A C 1
ATOM 1590 O O . SER A 1 195 ? 15.795 -19.256 -40.565 1.00 40.03 195 SER A O 1
ATOM 1592 N N . LEU A 1 196 ? 13.913 -18.442 -39.633 1.00 38.56 196 LEU A N 1
ATOM 1593 C CA . LEU A 1 196 ? 13.003 -19.106 -40.559 1.00 38.56 196 LEU A CA 1
ATOM 1594 C C . LEU A 1 196 ? 13.141 -18.412 -41.916 1.00 38.56 196 LEU A C 1
ATOM 1596 O O . LEU A 1 196 ? 12.477 -17.420 -42.209 1.00 38.56 196 LEU A O 1
ATOM 1600 N N . SER A 1 197 ? 14.035 -18.939 -42.744 1.00 40.44 197 SER A N 1
ATOM 1601 C CA . SER A 1 197 ? 14.083 -18.664 -44.171 1.00 40.44 197 SER A CA 1
ATOM 1602 C C . SER A 1 197 ? 12.846 -19.297 -44.802 1.00 40.44 197 SER A C 1
ATOM 1604 O O . SER A 1 197 ? 12.877 -20.447 -45.233 1.00 40.44 197 SER A O 1
ATOM 1606 N N . VAL A 1 198 ? 11.731 -18.572 -44.822 1.00 39.94 198 VAL A N 1
ATOM 1607 C CA . VAL A 1 198 ? 10.605 -18.918 -45.692 1.00 39.94 198 VAL A CA 1
ATOM 1608 C C . VAL A 1 198 ? 11.052 -18.628 -47.129 1.00 39.94 198 VAL A C 1
ATOM 1610 O O . VAL A 1 198 ? 11.401 -17.483 -47.424 1.00 39.94 198 VAL A O 1
ATOM 1613 N N . PRO A 1 199 ? 11.083 -19.615 -48.042 1.00 37.41 199 PRO A N 1
ATOM 1614 C CA . PRO A 1 199 ? 11.374 -19.343 -49.436 1.00 37.41 199 PRO A CA 1
ATOM 1615 C C . PRO A 1 199 ? 10.111 -18.770 -50.078 1.00 37.41 199 PRO A C 1
ATOM 1617 O O . PRO A 1 199 ? 9.226 -19.503 -50.518 1.00 37.41 199 PRO A O 1
ATOM 1620 N N . THR A 1 200 ? 10.009 -17.446 -50.145 1.00 40.38 200 THR A N 1
ATOM 1621 C CA . THR A 1 200 ? 9.002 -16.804 -50.992 1.00 40.38 200 THR A CA 1
ATOM 1622 C C . THR A 1 200 ? 9.443 -16.964 -52.443 1.00 40.38 200 THR A C 1
ATOM 1624 O O . THR A 1 200 ? 10.270 -16.210 -52.953 1.00 40.38 200 THR A O 1
ATOM 1627 N N . ARG A 1 201 ? 8.911 -17.986 -53.117 1.00 39.22 201 ARG A N 1
ATOM 1628 C CA . ARG A 1 201 ? 8.995 -18.134 -54.571 1.00 39.22 201 ARG A CA 1
ATOM 1629 C C . ARG A 1 201 ? 8.177 -16.996 -55.191 1.00 39.22 201 ARG A C 1
ATOM 1631 O O . ARG A 1 201 ? 6.953 -17.071 -55.226 1.00 39.22 201 ARG A O 1
ATOM 1638 N N . LEU A 1 202 ? 8.838 -15.925 -55.631 1.00 37.81 202 LEU A N 1
ATOM 1639 C CA . LEU A 1 202 ? 8.187 -14.869 -56.404 1.00 37.81 202 LEU A CA 1
ATOM 1640 C C . LEU A 1 202 ? 7.832 -15.429 -57.785 1.00 37.81 202 LEU A C 1
ATOM 1642 O O . LEU A 1 202 ? 8.697 -15.621 -58.637 1.00 37.81 202 LEU A O 1
ATOM 1646 N N . VAL A 1 203 ? 6.549 -15.715 -57.987 1.00 42.78 203 VAL A N 1
ATOM 1647 C CA . VAL A 1 203 ? 5.958 -15.793 -59.323 1.00 42.78 203 VAL A CA 1
ATOM 1648 C C . VAL A 1 203 ? 6.024 -14.380 -59.902 1.00 42.78 203 VAL A C 1
ATOM 1650 O O . VAL A 1 203 ? 5.428 -13.460 -59.346 1.00 42.78 203 VAL A O 1
ATOM 1653 N N . GLN A 1 204 ? 6.797 -14.187 -60.971 1.00 41.09 204 GLN A N 1
ATOM 1654 C CA . GLN A 1 204 ? 6.784 -12.933 -61.723 1.00 41.09 204 GLN A CA 1
ATOM 1655 C C . GLN A 1 204 ? 5.458 -12.807 -62.494 1.00 41.09 204 GLN A C 1
ATOM 1657 O O . GLN A 1 204 ? 5.080 -13.770 -63.166 1.00 41.09 204 GLN A O 1
ATOM 1662 N N . PRO A 1 205 ? 4.765 -11.655 -62.454 1.00 37.81 205 PRO A N 1
ATOM 1663 C CA . PRO A 1 205 ? 3.662 -11.383 -63.367 1.00 37.81 205 PRO A CA 1
ATOM 1664 C C . PRO A 1 205 ? 4.214 -11.063 -64.764 1.00 37.81 205 PRO A C 1
ATOM 1666 O O . PRO A 1 205 ? 5.161 -10.286 -64.900 1.00 37.81 205 PRO A O 1
ATOM 1669 N N . GLN A 1 206 ? 3.630 -11.676 -65.793 1.00 42.38 206 GLN A N 1
ATOM 1670 C CA . GLN A 1 206 ? 3.839 -11.307 -67.197 1.00 42.38 206 GLN A CA 1
ATOM 1671 C C . GLN A 1 206 ? 3.269 -9.901 -67.468 1.00 42.38 206 GLN A C 1
ATOM 1673 O O . GLN A 1 206 ? 2.262 -9.548 -66.857 1.00 42.38 206 GLN A O 1
ATOM 1678 N N . PRO A 1 207 ? 3.871 -9.103 -68.368 1.00 43.28 207 PRO A N 1
ATOM 1679 C CA . PRO A 1 207 ? 3.311 -7.814 -68.759 1.00 43.28 207 PRO A CA 1
ATOM 1680 C C . PRO A 1 207 ? 2.096 -8.006 -69.682 1.00 43.28 207 PRO A C 1
ATOM 1682 O O . PRO A 1 207 ? 2.172 -8.739 -70.669 1.00 43.28 207 PRO A O 1
ATOM 1685 N N . ASP A 1 208 ? 0.988 -7.337 -69.363 1.00 44.12 208 ASP A N 1
ATOM 1686 C CA 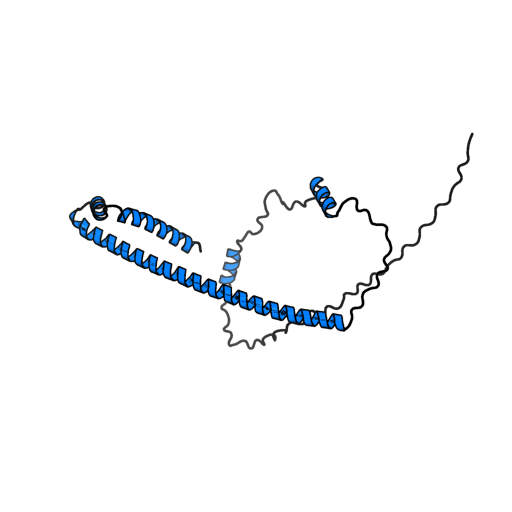. ASP A 1 208 ? -0.227 -7.326 -70.184 1.00 44.12 208 ASP A CA 1
ATOM 1687 C C . ASP A 1 208 ? 0.016 -6.664 -71.560 1.00 44.12 208 ASP A C 1
ATOM 1689 O O . ASP A 1 208 ? 0.816 -5.726 -71.668 1.00 44.12 208 ASP A O 1
ATOM 1693 N N . PRO A 1 209 ? -0.666 -7.117 -72.630 1.00 50.25 209 PRO A N 1
ATOM 1694 C CA . PRO A 1 209 ? -0.481 -6.576 -73.970 1.00 50.25 209 PRO A CA 1
ATOM 1695 C C . PRO A 1 209 ? -1.129 -5.192 -74.125 1.00 50.25 209 PRO A C 1
ATOM 1697 O O . PRO A 1 209 ? -2.259 -4.945 -73.707 1.00 50.25 209 PRO A O 1
ATOM 1700 N N . VAL A 1 210 ? -0.397 -4.296 -74.785 1.00 55.75 210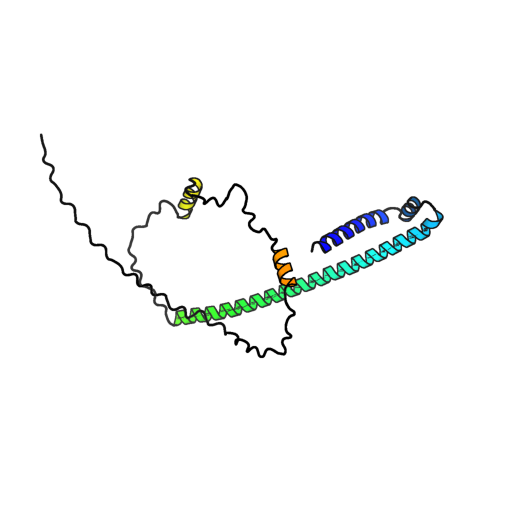 VAL A N 1
ATOM 1701 C CA . VAL A 1 210 ? -0.808 -2.930 -75.147 1.00 55.75 210 VAL A CA 1
ATOM 1702 C C . VAL A 1 210 ? -2.061 -2.956 -76.046 1.00 55.75 210 VAL A C 1
ATOM 1704 O O . VAL A 1 210 ? -2.063 -3.697 -77.033 1.00 55.75 210 VAL A O 1
ATOM 1707 N N . PRO A 1 211 ? -3.109 -2.151 -75.783 1.00 46.12 211 PRO A N 1
ATOM 1708 C CA . PRO A 1 211 ? -4.278 -2.106 -76.652 1.00 46.12 211 PRO A CA 1
ATOM 1709 C C . PRO A 1 211 ? -3.985 -1.327 -77.942 1.00 46.12 211 PRO A C 1
ATOM 1711 O O . PRO A 1 211 ? -3.519 -0.188 -77.920 1.00 46.12 211 PRO A O 1
ATOM 1714 N N . LEU A 1 212 ? -4.281 -1.969 -79.073 1.00 45.91 212 LEU A N 1
ATOM 1715 C CA . LEU A 1 212 ? -4.211 -1.405 -80.419 1.00 45.91 212 LEU A CA 1
ATOM 1716 C C . LEU A 1 212 ? -5.251 -0.284 -80.595 1.00 45.91 212 LEU A C 1
ATOM 1718 O O . LEU A 1 212 ? -6.439 -0.487 -80.347 1.00 45.91 212 LEU A O 1
ATOM 1722 N N . LEU A 1 213 ? -4.799 0.883 -81.069 1.00 43.38 213 LEU A N 1
ATOM 1723 C CA . LEU A 1 213 ? -5.655 1.964 -81.565 1.00 43.38 213 LEU A CA 1
ATOM 1724 C C . LEU A 1 213 ? -6.513 1.454 -82.737 1.00 43.38 213 LEU A C 1
ATOM 1726 O O . LEU A 1 213 ? -5.975 1.037 -83.762 1.00 43.38 213 LEU A O 1
ATOM 1730 N N . ILE A 1 214 ? -7.836 1.549 -82.612 1.00 43.62 214 ILE A N 1
ATOM 1731 C CA . ILE A 1 214 ? -8.774 1.400 -83.733 1.00 43.62 214 IL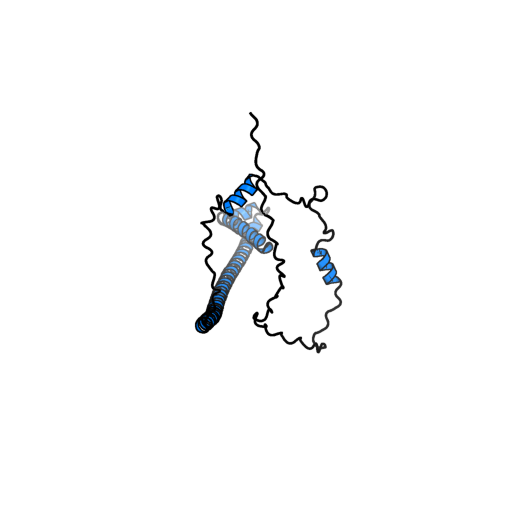E A CA 1
ATOM 1732 C C . ILE A 1 214 ? -9.087 2.810 -84.266 1.00 43.62 214 ILE A C 1
ATOM 1734 O O . ILE A 1 214 ? -9.413 3.689 -83.464 1.00 43.62 214 ILE A O 1
ATOM 1738 N N . PRO A 1 215 ? -8.999 3.067 -85.584 1.00 45.31 215 PRO A N 1
ATOM 1739 C CA . PRO A 1 215 ? -9.328 4.368 -86.150 1.00 45.31 215 PRO A CA 1
ATOM 1740 C C . PRO A 1 215 ? -10.851 4.549 -86.211 1.00 45.31 215 PRO A C 1
ATOM 1742 O O . PRO A 1 215 ? -11.568 3.714 -86.764 1.00 45.31 215 PRO A O 1
ATOM 1745 N N . PHE A 1 216 ? -11.350 5.658 -85.667 1.00 41.47 216 PHE A N 1
ATOM 1746 C CA . PHE A 1 216 ? -12.723 6.096 -85.901 1.00 41.47 216 PHE A CA 1
ATOM 1747 C C . PHE A 1 216 ? -12.837 6.641 -87.329 1.00 41.47 216 PHE A C 1
ATOM 1749 O O . PHE A 1 216 ? -12.228 7.654 -87.666 1.00 41.47 216 PHE A O 1
ATOM 1756 N N . PHE A 1 217 ? -13.625 5.961 -88.161 1.00 39.50 217 PHE A N 1
ATOM 1757 C CA . PHE A 1 217 ? -14.151 6.517 -89.404 1.00 39.50 217 PHE A CA 1
ATOM 1758 C C . PHE A 1 217 ? -15.142 7.638 -89.074 1.00 39.50 217 PHE A C 1
ATOM 1760 O O . PHE A 1 217 ? -16.125 7.426 -88.363 1.00 39.50 217 PHE A O 1
ATOM 1767 N N . THR A 1 218 ? -14.884 8.825 -89.610 1.00 41.09 218 THR A N 1
ATOM 1768 C CA . THR A 1 218 ? -15.810 9.956 -89.656 1.00 41.09 218 THR A CA 1
ATOM 1769 C C . THR A 1 218 ? -16.897 9.683 -90.696 1.00 41.09 218 THR A C 1
ATOM 1771 O O . THR A 1 218 ? -16.598 9.428 -91.860 1.00 41.09 218 THR A O 1
ATOM 1774 N N . VAL A 1 219 ? -18.160 9.767 -90.279 1.00 39.16 219 VAL A N 1
ATOM 1775 C CA . VAL A 1 219 ? -19.316 9.985 -91.157 1.00 39.16 219 VAL A CA 1
ATOM 1776 C C . VAL A 1 219 ? -19.868 11.358 -90.794 1.00 39.16 219 VAL A C 1
ATOM 1778 O O . VAL A 1 219 ? -20.347 11.527 -89.676 1.00 39.16 219 VAL A O 1
ATOM 1781 N N . VAL A 1 220 ? -19.671 12.332 -91.685 1.00 43.22 220 VAL A N 1
ATOM 1782 C CA . VAL A 1 220 ? -20.639 13.225 -92.366 1.00 43.22 220 VAL A CA 1
ATOM 1783 C C . VAL A 1 220 ? -19.821 14.117 -93.298 1.00 43.22 220 VAL A C 1
ATOM 1785 O O . VAL A 1 220 ? -18.805 14.677 -92.831 1.00 43.22 220 VAL A O 1
#

Radius of gyration: 40.34 Å; chains: 1; bounding box: 64×57×139 Å

InterPro domains:
  IPR011019 KIND domain [PF16474] (28-62)
  IPR029901 Protein Spire [PTHR21345] (28-176)

Secondary structure (DSSP, 8-state):
-HHHHHHHHHHHHHHHHHHHHHHS-HHHHHHHH-S-GGGHHHHHHHHHHHHHHHHHHHHHHHHHHHHHHHHHHHHHHHHHHHHHHHHHHHHHHHHHHHHHHHHH-----------PPP---SS-HHHHHHHHHHTT--------BTTB------S-HHHHHHHHHHTPPPPPPGGG-------------S-------------PPPPPPPPPPPP-----

Foldseek 3Di:
DVVVVVVVVVLVVVVVVVVVCVVDPVLVVLCVVDPDNVCSVVSSVVVVVVVVVSVVVVVVVVVVVVVVVVVVVVVVVVVVVVVVVVVVVVVVVVVVVVVVDVVVPDDDDPDDPPPDPPPPPVDDPVRVVVVCVVVVVDDDDDPDDPPDDPPPPPDDPVNVVVVVVVPDDDDDDPPPDPPPDPDPPDPDPPPDPDPPPDPPPDDDDDDDDDDDDDDDDDDD